Protein AF-0000000066666956 (afdb_homodimer)

Organism: Nocardia brasiliensis (strain ATCC 700358 / HUJEG-1) (NCBI:txid1133849)

Nearest PDB structures (foldseek):
  2fxf-assembly1_A  TM=7.433E-01  e=6.275E-08  Homo sapiens
  3bj8-assembly2_C  TM=6.813E-01  e=2.940E-08  Mus musculus
  2q4v-assembly1_A  TM=7.079E-01  e=1.180E-07  Homo sapiens
  2b3v-assembly1_A  TM=7.106E-01  e=9.765E-08  Homo sapiens
  6yug-assembly1_B  TM=7.304E-01  e=4.737E-07  Cryptosporidium parvum Iowa II

pLDDT: mean 93.47, std 13.25, range [33.72, 98.94]

Solvent-accessible surface area (backbone atoms only — not comparable to full-atom values): 16621 Å² total; per-residue (Å²): 132,76,80,76,72,72,69,72,73,62,45,74,48,74,50,47,91,94,43,47,62,40,43,23,68,18,49,38,74,70,40,57,86,55,78,43,53,67,46,41,36,48,47,43,63,68,56,34,35,79,67,48,43,43,40,34,28,34,22,74,48,93,88,50,52,29,38,23,40,40,30,30,26,70,48,66,44,95,87,59,41,46,25,34,37,46,76,43,77,27,60,29,79,92,54,58,92,71,55,55,66,58,54,50,51,51,50,52,51,51,49,26,55,74,70,66,24,45,24,40,35,35,70,44,58,66,61,78,91,33,49,69,59,51,50,54,42,46,76,69,62,30,40,80,52,23,40,23,36,37,31,80,97,131,79,77,76,70,70,71,71,73,62,45,74,48,74,49,48,92,94,43,45,62,40,43,22,67,16,49,39,73,70,39,56,86,56,77,44,53,66,47,42,35,47,46,44,63,67,56,33,35,78,68,48,42,42,40,35,28,34,21,72,48,90,89,50,51,29,39,22,39,39,30,30,26,70,46,67,44,95,89,59,41,43,25,34,38,46,76,45,77,26,59,29,80,93,54,57,92,70,55,56,66,58,55,51,53,51,50,52,53,52,50,26,55,76,70,65,23,44,23,40,36,36,70,44,60,65,61,78,92,33,48,68,60,52,50,55,41,45,77,68,61,30,40,80,52,22,39,22,34,37,31,81,97

Secondary structure (DSSP, 8-state):
----------EEEE--TT-GGGGHHHHHHH-GGG-SHHHHHHHIIIIIGGGT-EEEEEESSTTS--SEEEEEEEEEETTTEEEEEEEEEEE-GGGTTSSHHHHHHHHHHHHHHHTT-SEEEEEEE-SGGGHHHHHHHHHTT-EEEEEEEEEE-/----------EEEE--TT-GGGGHHHHHHH-GGG-SHHHHHHHIIIIIGGGT-EEEEEESSTTS--SEEEEEEEEEETTTEEEEEEEEEEE-GGGTTSSHHHHHHHHHHHHHHHTT-SEEEEEEE-SGGGHHHHHHHHHTT-EEEEEEEEEE-

Radius of gyration: 22.06 Å; Cα contacts (8 Å, |Δi|>4): 602; chains: 2; bounding box: 39×89×52 Å

Structure (mmCIF, N/CA/C/O backbone):
data_AF-0000000066666956-model_v1
#
loop_
_entity.id
_entity.type
_entity.pdbx_description
1 polymer 'GCN5-related N-acetyltransferase'
#
loop_
_atom_site.group_PDB
_atom_site.id
_atom_site.type_symbol
_atom_site.label_atom_id
_atom_site.label_alt_id
_atom_site.label_comp_id
_atom_site.label_asym_id
_atom_site.label_entity_id
_atom_site.label_seq_id
_atom_site.pdbx_PDB_ins_code
_atom_site.Cartn_x
_atom_site.Cartn_y
_atom_site.Cartn_z
_atom_site.occupancy
_atom_site.B_iso_or_equiv
_atom_site.auth_seq_id
_atom_site.auth_comp_id
_atom_site.auth_asym_id
_atom_site.auth_atom_id
_atom_site.pdbx_PDB_model_num
ATOM 1 N N . MET A 1 1 ? 21.172 -47.906 -14.672 1 34.44 1 MET A N 1
ATOM 2 C CA . MET A 1 1 ? 19.781 -47.469 -14.836 1 34.44 1 MET A CA 1
ATOM 3 C C . MET A 1 1 ? 19.641 -45.969 -14.633 1 34.44 1 MET A C 1
ATOM 5 O O . MET A 1 1 ? 20.062 -45.438 -13.602 1 34.44 1 MET A O 1
ATOM 9 N N . GLY A 1 2 ? 20 -45.125 -15.609 1 33.72 2 GLY A N 1
ATOM 10 C CA . GLY A 1 2 ? 20.453 -43.75 -15.586 1 33.72 2 GLY A CA 1
ATOM 11 C C . GLY A 1 2 ? 19.406 -42.781 -15.055 1 33.72 2 GLY A C 1
ATOM 12 O O . GLY A 1 2 ? 18.234 -42.906 -15.383 1 33.72 2 GLY A O 1
ATOM 13 N N . VAL A 1 3 ? 19.516 -42.438 -13.766 1 43.56 3 VAL A N 1
ATOM 14 C CA . VAL A 1 3 ? 18.516 -41.531 -13.172 1 43.56 3 VAL A CA 1
ATOM 15 C C . VAL A 1 3 ? 18.141 -40.469 -14.172 1 43.56 3 VAL A C 1
ATOM 17 O O . VAL A 1 3 ? 18.969 -39.656 -14.562 1 43.56 3 VAL A O 1
ATOM 20 N N . THR A 1 4 ? 17.5 -40.656 -15.305 1 37.69 4 THR A N 1
ATOM 21 C CA . THR A 1 4 ? 17 -39.594 -16.172 1 37.69 4 THR A CA 1
ATOM 22 C C . THR A 1 4 ? 16.359 -38.5 -15.359 1 37.69 4 THR A C 1
ATOM 24 O O . THR A 1 4 ? 15.25 -38.656 -14.852 1 37.69 4 THR A O 1
ATOM 27 N N . THR A 1 5 ? 16.938 -37.875 -14.453 1 40.62 5 THR A N 1
ATOM 28 C CA . THR A 1 5 ? 16.484 -36.875 -13.484 1 40.62 5 THR A CA 1
ATOM 29 C C . THR A 1 5 ? 15.906 -35.656 -14.195 1 40.62 5 THR A C 1
ATOM 31 O O . THR A 1 5 ? 16.656 -34.844 -14.719 1 40.62 5 THR A O 1
ATOM 34 N N . VAL A 1 6 ? 15.211 -35.75 -15.367 1 42.03 6 VAL A N 1
ATOM 35 C CA . VAL A 1 6 ? 14.711 -34.531 -16 1 42.03 6 VAL A CA 1
ATOM 36 C C . VAL A 1 6 ? 13.953 -33.688 -14.977 1 42.03 6 VAL A C 1
ATOM 38 O O . VAL A 1 6 ? 12.859 -34.062 -14.531 1 42.03 6 VAL A O 1
ATOM 41 N N . ASP A 1 7 ? 14.398 -33.188 -13.906 1 46.28 7 ASP A N 1
ATOM 42 C CA . ASP A 1 7 ? 13.656 -32.281 -13.031 1 46.28 7 ASP A CA 1
ATOM 43 C C . ASP A 1 7 ? 12.922 -31.219 -13.844 1 46.28 7 ASP A C 1
ATOM 45 O O . ASP A 1 7 ? 13.539 -30.469 -14.609 1 46.28 7 ASP A O 1
ATOM 49 N N . PRO A 1 8 ? 11.789 -31.391 -14.453 1 51.69 8 PRO A N 1
ATOM 50 C CA . PRO A 1 8 ? 11.078 -30.453 -15.312 1 51.69 8 PRO A CA 1
ATOM 51 C C . PRO A 1 8 ? 11.305 -29 -14.906 1 51.69 8 PRO A C 1
ATOM 53 O O . PRO A 1 8 ? 11.188 -28.656 -13.727 1 51.69 8 PRO A O 1
ATOM 56 N N . VAL A 1 9 ? 12.281 -28.328 -15.383 1 58.47 9 VAL A N 1
ATOM 57 C CA . VAL A 1 9 ? 12.695 -26.969 -15.07 1 58.47 9 VAL A CA 1
ATOM 58 C C . VAL A 1 9 ? 11.492 -26.031 -15.156 1 58.47 9 VAL A C 1
ATOM 60 O O . VAL A 1 9 ? 10.891 -25.875 -16.219 1 58.47 9 VAL A O 1
ATOM 63 N N . ALA A 1 10 ? 10.664 -25.766 -14.07 1 75.56 10 ALA A N 1
ATOM 64 C CA . ALA A 1 10 ? 9.602 -24.75 -13.992 1 75.56 10 ALA A CA 1
ATOM 65 C C . ALA A 1 10 ? 10.016 -23.469 -14.719 1 75.56 10 ALA A C 1
ATOM 67 O O . ALA A 1 10 ? 11.164 -23.031 -14.617 1 75.56 10 ALA A O 1
ATOM 68 N N . ASP A 1 11 ? 9.227 -23.156 -15.719 1 92.5 11 ASP A N 1
ATOM 69 C CA . ASP A 1 11 ? 9.391 -21.906 -16.469 1 92.5 11 ASP A CA 1
ATOM 70 C C . ASP A 1 11 ? 8.68 -20.75 -15.766 1 92.5 11 ASP A C 1
ATOM 72 O O . ASP A 1 11 ? 7.539 -20.906 -15.312 1 92.5 11 ASP A O 1
ATOM 76 N N . ILE A 1 12 ? 9.391 -19.688 -15.523 1 97.56 12 ILE A N 1
ATOM 77 C CA . ILE A 1 12 ? 8.812 -18.484 -14.922 1 97.56 12 ILE A CA 1
ATOM 78 C C . ILE A 1 12 ? 8.719 -17.375 -15.961 1 97.56 12 ILE A C 1
ATOM 80 O O . ILE A 1 12 ? 9.727 -17 -16.562 1 97.56 12 ILE A O 1
ATOM 84 N N . HIS A 1 13 ? 7.543 -16.906 -16.203 1 96.94 13 HIS A N 1
ATOM 85 C CA . HIS A 1 13 ? 7.414 -15.781 -17.125 1 96.94 13 HIS A CA 1
ATOM 86 C C . HIS A 1 13 ? 6.184 -14.945 -16.781 1 96.94 13 HIS A C 1
ATOM 88 O O . HIS A 1 13 ? 5.281 -15.406 -16.094 1 96.94 13 HIS A O 1
ATOM 94 N N . GLU A 1 14 ? 6.18 -13.711 -17.297 1 98.12 14 GLU A N 1
ATOM 95 C CA . GLU A 1 14 ? 5.055 -12.797 -17.094 1 98.12 14 GLU A CA 1
ATOM 96 C C . GLU A 1 14 ? 3.838 -13.234 -17.891 1 98.12 14 GLU A C 1
ATOM 98 O O . GLU A 1 14 ? 3.967 -13.633 -19.062 1 98.12 14 GLU A O 1
ATOM 103 N N . ILE A 1 15 ? 2.723 -13.195 -17.266 1 98.44 15 ILE A N 1
ATOM 104 C CA . ILE A 1 15 ? 1.442 -13.477 -17.906 1 98.44 15 ILE A CA 1
ATOM 105 C C . ILE A 1 15 ? 0.831 -12.188 -18.453 1 98.44 15 ILE A C 1
ATOM 107 O O . ILE A 1 15 ? 0.44 -11.312 -17.672 1 98.44 15 ILE A O 1
ATOM 111 N N . GLN A 1 16 ? 0.691 -12.078 -19.75 1 97.62 16 GLN A N 1
ATOM 112 C CA . GLN A 1 16 ? 0.24 -10.852 -20.406 1 97.62 16 GLN A CA 1
ATOM 113 C C . GLN A 1 16 ? -1.279 -10.828 -20.531 1 97.62 16 GLN A C 1
ATOM 115 O O . GLN A 1 16 ? -1.941 -11.852 -20.359 1 97.62 16 GLN A O 1
ATOM 120 N N . VAL A 1 17 ? -1.699 -9.578 -20.828 1 97.25 17 VAL A N 1
ATOM 121 C CA . VAL A 1 17 ? -3.109 -9.445 -21.172 1 97.25 17 VAL A CA 1
ATOM 122 C C . VAL A 1 17 ? -3.461 -10.414 -22.297 1 97.25 17 VAL A C 1
ATOM 124 O O . VAL A 1 17 ? -2.701 -10.562 -23.25 1 97.25 17 VAL A O 1
ATOM 127 N N . GLY A 1 18 ? -4.586 -11.094 -22.203 1 97.31 18 GLY A N 1
ATOM 128 C CA . GLY A 1 18 ? -4.965 -12.133 -23.156 1 97.31 18 GLY A CA 1
ATOM 129 C C . GLY A 1 18 ? -4.648 -13.531 -22.656 1 97.31 18 GLY A C 1
ATOM 130 O O . GLY A 1 18 ? -5.184 -14.516 -23.172 1 97.31 18 GLY A O 1
ATOM 131 N N . GLN A 1 19 ? -3.762 -13.594 -21.625 1 97.94 19 GLN A N 1
ATOM 132 C CA . GLN A 1 19 ? -3.359 -14.891 -21.094 1 97.94 19 GLN A CA 1
ATOM 133 C C . GLN A 1 19 ? -3.723 -15 -19.609 1 97.94 19 GLN A C 1
ATOM 135 O O . GLN A 1 19 ? -3.324 -15.961 -18.938 1 97.94 19 GLN A O 1
ATOM 140 N N . THR A 1 20 ? -4.465 -14.094 -19.109 1 98.69 20 THR A N 1
ATOM 141 C CA . THR A 1 20 ? -4.734 -14 -17.688 1 98.69 20 THR A CA 1
ATOM 142 C C . THR A 1 20 ? -5.398 -15.266 -17.172 1 98.69 20 THR A C 1
ATOM 144 O O . THR A 1 20 ? -5.195 -15.656 -16.016 1 98.69 20 THR A O 1
ATOM 147 N N . GLU A 1 21 ? -6.102 -15.938 -18.016 1 98.19 21 GLU A N 1
ATOM 148 C CA . GLU A 1 21 ? -6.812 -17.156 -17.609 1 98.19 21 GLU A CA 1
ATOM 149 C C . GLU A 1 21 ? -5.848 -18.219 -17.109 1 98.19 21 GLU A C 1
ATOM 151 O O . GLU A 1 21 ? -6.215 -19.062 -16.281 1 98.19 21 GLU A O 1
ATOM 156 N N . LEU A 1 22 ? -4.629 -18.203 -17.547 1 98.06 22 LEU A N 1
ATOM 157 C CA . LEU A 1 22 ? -3.609 -19.156 -17.125 1 98.06 22 LEU A CA 1
A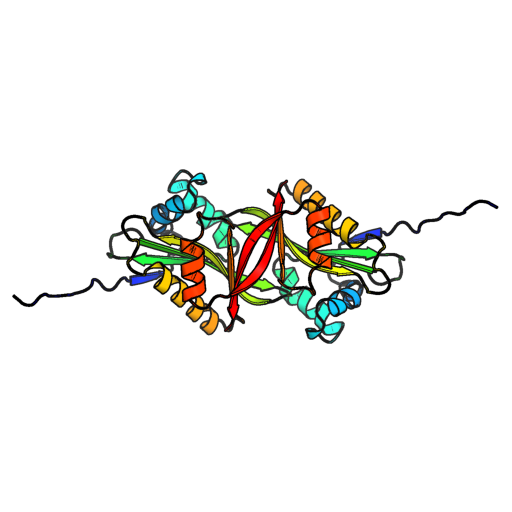TOM 158 C C . LEU A 1 22 ? -3.348 -19.062 -15.633 1 98.06 22 LEU A C 1
ATOM 160 O O . LEU A 1 22 ? -2.828 -20.016 -15.031 1 98.06 22 LEU A O 1
ATOM 164 N N . ALA A 1 23 ? -3.688 -17.953 -15 1 98.62 23 ALA A N 1
ATOM 165 C CA . ALA A 1 23 ? -3.432 -17.734 -13.578 1 98.62 23 ALA A CA 1
ATOM 166 C C . ALA A 1 23 ? -4.699 -17.938 -12.758 1 98.62 23 ALA A C 1
ATOM 168 O O . ALA A 1 23 ? -4.664 -17.859 -11.523 1 98.62 23 ALA A O 1
ATOM 169 N N . SER A 1 24 ? -5.832 -18.203 -13.383 1 98.56 24 SER A N 1
ATOM 170 C CA . SER A 1 24 ? -7.137 -18.062 -12.734 1 98.56 24 SER A CA 1
ATOM 171 C C . SER A 1 24 ? -7.293 -19.062 -11.594 1 98.56 24 SER A C 1
ATOM 173 O O . SER A 1 24 ? -7.805 -18.719 -10.531 1 98.56 24 SER A O 1
ATOM 175 N N . ALA A 1 25 ? -6.832 -20.297 -11.797 1 98.19 25 ALA A N 1
ATOM 176 C CA . ALA A 1 25 ? -6.984 -21.312 -10.75 1 98.19 25 ALA A CA 1
ATOM 177 C C . ALA A 1 25 ? -6.207 -20.922 -9.492 1 98.19 25 ALA A C 1
ATOM 179 O O . ALA A 1 25 ? -6.738 -20.984 -8.383 1 98.19 25 ALA A O 1
ATOM 180 N N . ALA A 1 26 ? -4.992 -20.516 -9.664 1 98.56 26 ALA A N 1
ATOM 181 C CA . ALA A 1 26 ? -4.168 -20.109 -8.531 1 98.56 26 ALA A CA 1
ATOM 182 C C . ALA A 1 26 ? -4.75 -18.875 -7.844 1 98.56 26 ALA A C 1
ATOM 184 O O . ALA A 1 26 ? -4.762 -18.797 -6.613 1 98.56 26 ALA A O 1
ATOM 185 N N . MET A 1 27 ? -5.215 -17.906 -8.648 1 98.69 27 MET A N 1
ATOM 186 C CA . MET A 1 27 ? -5.789 -16.688 -8.094 1 98.69 27 MET A CA 1
ATOM 187 C C . MET A 1 27 ? -7.07 -17 -7.32 1 98.69 27 MET A C 1
ATOM 189 O O . MET A 1 27 ? -7.309 -16.422 -6.254 1 98.69 27 MET A O 1
ATOM 193 N N . LEU A 1 28 ? -7.891 -17.906 -7.816 1 98.44 28 LEU A N 1
ATOM 194 C CA . LEU A 1 28 ? -9.125 -18.281 -7.137 1 98.44 28 LEU A CA 1
ATOM 195 C C . LEU A 1 28 ? -8.828 -19 -5.824 1 98.44 28 LEU A C 1
ATOM 197 O O . LEU A 1 28 ? -9.578 -18.859 -4.852 1 98.44 28 LEU A O 1
ATOM 201 N N . ALA A 1 29 ? -7.723 -19.781 -5.797 1 97.5 29 ALA A N 1
ATOM 202 C CA . ALA A 1 29 ? -7.309 -20.422 -4.555 1 97.5 29 ALA A CA 1
ATOM 203 C C . ALA A 1 29 ? -7.008 -19.391 -3.471 1 97.5 29 ALA A C 1
ATOM 205 O O . ALA A 1 29 ? -7.246 -19.641 -2.285 1 97.5 29 ALA A O 1
ATOM 206 N N . LEU A 1 30 ? -6.531 -18.219 -3.83 1 97 30 LEU A N 1
ATOM 207 C CA . LEU A 1 30 ? -6.18 -17.141 -2.908 1 97 30 LEU A CA 1
ATOM 208 C C . LEU A 1 30 ? -7.391 -16.266 -2.609 1 97 30 LEU A C 1
ATOM 210 O O . LEU A 1 30 ? -7.559 -15.797 -1.481 1 97 30 LEU A O 1
ATOM 214 N N . ARG A 1 31 ? -8.211 -16.047 -3.654 1 97.5 31 ARG A N 1
ATOM 215 C CA . ARG A 1 31 ? -9.352 -15.125 -3.613 1 97.5 31 ARG A CA 1
ATOM 216 C C . ARG A 1 31 ? -10.633 -15.828 -4.035 1 97.5 31 ARG A C 1
ATOM 218 O O . ARG A 1 31 ? -11.203 -15.516 -5.086 1 97.5 31 ARG A O 1
ATOM 225 N N . PRO A 1 32 ? -11.109 -16.641 -3.197 1 97.31 32 PRO A N 1
ATOM 226 C CA . PRO A 1 32 ? -12.297 -17.406 -3.584 1 97.31 32 PRO A CA 1
ATOM 227 C C . PRO A 1 32 ? -13.516 -16.531 -3.811 1 97.31 32 PRO A C 1
ATOM 229 O O . PRO A 1 32 ? -14.438 -16.906 -4.539 1 97.31 32 PRO A O 1
ATOM 232 N N . ARG A 1 33 ? -13.492 -15.344 -3.334 1 96.5 33 ARG A N 1
ATOM 233 C CA . ARG A 1 33 ? -14.633 -14.438 -3.457 1 96.5 33 ARG A CA 1
ATOM 234 C C . ARG A 1 33 ? -14.844 -14.016 -4.906 1 96.5 33 ARG A C 1
ATOM 236 O O . ARG A 1 33 ? -15.898 -13.484 -5.258 1 96.5 33 ARG A O 1
ATOM 243 N N . TRP A 1 34 ? -13.852 -14.141 -5.715 1 97.44 34 TRP A N 1
ATOM 244 C CA . TRP A 1 34 ? -13.984 -13.742 -7.113 1 97.44 34 TRP A CA 1
ATOM 245 C C . TRP A 1 34 ? -14.828 -14.75 -7.891 1 97.44 34 TRP A C 1
ATOM 247 O O . TRP A 1 34 ? -15.336 -14.445 -8.969 1 97.44 34 TRP A O 1
ATOM 257 N N . GLU A 1 35 ? -14.977 -16 -7.414 1 97.75 35 GLU A N 1
ATOM 258 C CA . GLU A 1 35 ? -16 -17 -7.707 1 97.75 35 GLU A CA 1
ATOM 259 C C . GLU A 1 35 ? -15.688 -17.734 -9.008 1 97.75 35 GLU A C 1
ATOM 261 O O . GLU A 1 35 ? -15.773 -18.969 -9.07 1 97.75 35 GLU A O 1
ATOM 266 N N . THR A 1 36 ? -15.328 -16.984 -10.164 1 98.44 36 THR A N 1
ATOM 267 C CA . THR A 1 36 ? -15.188 -17.656 -11.453 1 98.44 36 THR A CA 1
ATOM 268 C C . THR A 1 36 ? -13.883 -17.25 -12.133 1 98.44 36 THR A C 1
ATOM 270 O O . THR A 1 36 ? -13.344 -16.172 -11.852 1 98.44 36 THR A O 1
ATOM 273 N N . ARG A 1 37 ? -13.477 -18.062 -13.07 1 98.12 37 ARG A N 1
ATOM 274 C CA . ARG A 1 37 ? -12.305 -17.766 -13.883 1 98.12 37 ARG A CA 1
ATOM 275 C C . ARG A 1 37 ? -12.516 -16.5 -14.711 1 98.12 37 ARG A C 1
ATOM 277 O O . ARG A 1 37 ? -11.602 -15.695 -14.867 1 98.12 37 ARG A O 1
ATOM 284 N N . GLN A 1 38 ? -13.695 -16.375 -15.156 1 98.25 38 GLN A N 1
ATOM 285 C CA . GLN A 1 38 ? -14.031 -15.203 -15.953 1 98.25 38 GLN A CA 1
ATOM 286 C C . GLN A 1 38 ? -13.922 -13.93 -15.125 1 98.25 38 GLN A C 1
ATOM 288 O O . GLN A 1 38 ? -13.414 -12.914 -15.602 1 98.25 38 GLN A O 1
ATOM 293 N N . ALA A 1 39 ? -14.359 -13.961 -13.938 1 98.44 39 ALA A N 1
ATOM 294 C CA . ALA A 1 39 ? -14.281 -12.812 -13.039 1 98.44 39 ALA A CA 1
ATOM 295 C C . ALA A 1 39 ? -12.828 -12.461 -12.734 1 98.44 39 ALA A C 1
ATOM 297 O O . ALA A 1 39 ? -12.461 -11.281 -12.68 1 98.44 39 ALA A O 1
ATOM 298 N N . VAL A 1 40 ? -12.039 -13.492 -12.539 1 98.62 40 VAL A N 1
ATOM 299 C CA . VAL A 1 40 ? -10.609 -13.281 -12.297 1 98.62 40 VAL A CA 1
ATOM 300 C C . VAL A 1 40 ? -10 -12.508 -13.461 1 98.62 40 VAL A C 1
ATOM 302 O O . VAL A 1 40 ? -9.352 -11.484 -13.266 1 98.62 40 VAL A O 1
ATOM 305 N N . VAL A 1 41 ? -10.227 -12.977 -14.633 1 98.69 41 VAL A N 1
ATOM 306 C CA . VAL A 1 41 ? -9.672 -12.359 -15.828 1 98.69 41 VAL A CA 1
ATOM 307 C C . VAL A 1 41 ? -10.156 -10.914 -15.938 1 98.69 41 VAL A C 1
ATOM 309 O O . VAL A 1 41 ? -9.359 -10 -16.172 1 98.69 41 VAL A O 1
ATOM 312 N N . GLU A 1 42 ? -11.391 -10.703 -15.742 1 98.44 42 GLU A N 1
ATOM 313 C CA . GLU A 1 42 ? -11.984 -9.383 -15.875 1 98.44 42 GLU A CA 1
ATOM 314 C C . GLU A 1 42 ? -11.406 -8.406 -14.852 1 98.44 42 GLU A C 1
ATOM 316 O O . GLU A 1 42 ? -10.992 -7.305 -15.203 1 98.44 42 GLU A O 1
ATOM 321 N N . LEU A 1 43 ? -11.383 -8.773 -13.664 1 98.19 43 LEU A N 1
ATOM 322 C CA . LEU A 1 43 ? -10.93 -7.895 -12.586 1 98.19 43 LEU A CA 1
ATOM 323 C C . LEU A 1 43 ? -9.453 -7.559 -12.75 1 98.19 43 LEU A C 1
ATOM 325 O O . LEU A 1 43 ? -9.055 -6.398 -12.609 1 98.19 43 LEU A O 1
ATOM 329 N N . ILE A 1 44 ? -8.656 -8.57 -13.055 1 98.62 44 ILE A N 1
ATOM 330 C CA . ILE A 1 44 ? -7.23 -8.328 -13.219 1 98.62 44 ILE A CA 1
ATOM 331 C C . ILE A 1 44 ? -6.992 -7.41 -14.422 1 98.62 44 ILE A C 1
ATOM 333 O O . ILE A 1 44 ? -6.266 -6.418 -14.312 1 98.62 44 ILE A O 1
ATOM 337 N N . ASP A 1 45 ? -7.664 -7.68 -15.492 1 98.62 45 ASP A N 1
ATOM 338 C CA . ASP A 1 45 ? -7.359 -6.98 -16.734 1 98.62 45 ASP A CA 1
ATOM 339 C C . ASP A 1 45 ? -7.965 -5.582 -16.75 1 98.62 45 ASP A C 1
ATOM 341 O O . ASP A 1 45 ? -7.398 -4.656 -17.328 1 98.62 45 ASP A O 1
ATOM 345 N N . THR A 1 46 ? -9.062 -5.391 -16.047 1 97.81 46 THR A N 1
ATOM 346 C CA . THR A 1 46 ? -9.758 -4.117 -16.203 1 97.81 46 THR A CA 1
ATOM 347 C C . THR A 1 46 ? -9.555 -3.236 -14.969 1 97.81 46 THR A C 1
ATOM 349 O O . THR A 1 46 ? -9.703 -2.016 -15.047 1 97.81 46 THR A O 1
ATOM 352 N N . ARG A 1 47 ? -9.203 -3.836 -13.859 1 97.06 47 ARG A N 1
ATOM 353 C CA . ARG A 1 47 ? -9.086 -3.033 -12.648 1 97.06 47 ARG A CA 1
ATOM 354 C C . ARG A 1 47 ? -7.645 -2.971 -12.172 1 97.06 47 ARG A C 1
ATOM 356 O O . ARG A 1 47 ? -7.137 -1.894 -11.844 1 97.06 47 ARG A O 1
ATOM 363 N N . LEU A 1 48 ? -6.988 -4.098 -12.141 1 98.31 48 LEU A N 1
ATOM 364 C CA . LEU A 1 48 ? -5.664 -4.145 -11.531 1 98.31 48 LEU A CA 1
ATOM 365 C C . LEU A 1 48 ? -4.598 -3.664 -12.516 1 98.31 48 LEU A C 1
ATOM 367 O O . LEU A 1 48 ? -3.789 -2.797 -12.18 1 98.31 48 LEU A O 1
ATOM 371 N N . ARG A 1 49 ? -4.617 -4.16 -13.742 1 98.38 49 ARG A N 1
ATOM 372 C CA . ARG A 1 49 ? -3.557 -3.871 -14.703 1 98.38 49 ARG A CA 1
ATOM 373 C C . ARG A 1 49 ? -3.514 -2.383 -15.039 1 98.38 49 ARG A C 1
ATOM 375 O O . ARG A 1 49 ? -2.436 -1.803 -15.18 1 98.38 49 ARG A O 1
ATOM 382 N N . PRO A 1 50 ? -4.66 -1.714 -15.156 1 96.5 50 PRO A N 1
ATOM 383 C CA . PRO A 1 50 ? -4.586 -0.275 -15.422 1 96.5 50 PRO A CA 1
ATOM 384 C C . PRO A 1 50 ? -3.855 0.49 -14.32 1 96.5 50 PRO A C 1
ATOM 386 O O . PRO A 1 50 ? -3.328 1.578 -14.57 1 96.5 50 PRO A O 1
ATOM 389 N N . GLY A 1 51 ? -3.785 -0.102 -13.156 1 95.25 51 GLY A N 1
ATOM 390 C CA . GLY A 1 51 ? -3.072 0.52 -12.055 1 95.25 51 GLY A CA 1
ATOM 391 C C . GLY A 1 51 ? -1.616 0.099 -11.969 1 95.25 51 GLY A C 1
ATOM 392 O O . GLY A 1 51 ? -0.938 0.381 -10.984 1 95.25 51 GLY A O 1
ATOM 393 N N . GLY A 1 52 ? -1.102 -0.671 -12.938 1 97.06 52 GLY A N 1
ATOM 394 C CA . GLY A 1 52 ? 0.304 -1.037 -13.016 1 97.06 52 GLY A CA 1
ATOM 395 C C . GLY A 1 52 ? 0.57 -2.471 -12.594 1 97.06 52 GLY A C 1
ATOM 396 O O . GLY A 1 52 ? 1.721 -2.914 -12.578 1 97.06 52 GLY A O 1
ATOM 397 N N . TYR A 1 53 ? -0.485 -3.189 -12.352 1 98.5 53 TYR A N 1
ATOM 398 C CA . TYR A 1 53 ? -0.381 -4.566 -11.891 1 98.5 53 TYR A CA 1
ATOM 399 C C . TYR A 1 53 ? 0.279 -5.449 -12.945 1 98.5 53 TYR A C 1
ATOM 401 O O . TYR A 1 53 ? -0.078 -5.391 -14.125 1 98.5 53 TYR A O 1
ATOM 409 N N . ARG A 1 54 ? 1.196 -6.18 -12.5 1 98.88 54 ARG A N 1
ATOM 410 C CA . ARG A 1 54 ? 1.88 -7.195 -13.289 1 98.88 54 ARG A CA 1
ATOM 411 C C . ARG A 1 54 ? 1.721 -8.578 -12.664 1 98.88 54 ARG A C 1
ATOM 413 O O . ARG A 1 54 ? 1.617 -8.703 -11.445 1 98.88 54 ARG A O 1
ATOM 420 N N . LEU A 1 55 ? 1.65 -9.586 -13.516 1 98.88 55 LEU A N 1
ATOM 421 C CA . LEU A 1 55 ? 1.394 -10.961 -13.086 1 98.88 55 LEU A CA 1
ATOM 422 C C . LEU A 1 55 ? 2.42 -11.914 -13.68 1 98.88 55 LEU A C 1
ATOM 424 O O . LEU A 1 55 ? 2.629 -11.93 -14.898 1 98.88 55 LEU A O 1
ATOM 428 N N . VAL A 1 56 ? 3.082 -12.664 -12.797 1 98.81 56 VAL A N 1
ATOM 429 C CA . VAL A 1 56 ? 4.082 -13.641 -13.219 1 98.81 56 VAL A CA 1
ATOM 430 C C . VAL A 1 56 ? 3.67 -15.039 -12.758 1 98.81 56 VAL A C 1
ATOM 432 O O . VAL A 1 56 ? 3.154 -15.203 -11.656 1 98.81 56 VAL A O 1
ATOM 435 N N . GLY A 1 57 ? 3.891 -16.047 -13.609 1 98.56 57 GLY A N 1
ATOM 436 C CA . GLY A 1 57 ? 3.539 -17.422 -13.305 1 98.56 57 GLY A CA 1
ATOM 437 C C . GLY A 1 57 ? 4.715 -18.375 -13.422 1 98.56 57 GLY A C 1
ATOM 438 O O . GLY A 1 57 ? 5.648 -18.125 -14.188 1 98.56 57 GLY A O 1
ATOM 439 N N . LEU A 1 58 ? 4.68 -19.312 -12.555 1 98.5 58 LEU A N 1
ATOM 440 C CA . LEU A 1 58 ? 5.535 -20.5 -12.68 1 98.5 58 LEU A CA 1
ATOM 441 C C . LEU A 1 58 ? 4.758 -21.672 -13.242 1 98.5 58 LEU A C 1
ATOM 443 O O . LEU A 1 58 ? 3.713 -22.047 -12.711 1 98.5 58 LEU A O 1
ATOM 447 N N . PHE A 1 59 ? 5.309 -22.266 -14.352 1 97.5 59 PHE A N 1
ATOM 448 C CA . PHE A 1 59 ? 4.617 -23.312 -15.094 1 97.5 59 PHE A CA 1
ATOM 449 C C . PHE A 1 59 ? 5.414 -24.609 -15.055 1 97.5 59 PHE A C 1
ATOM 451 O O . PHE A 1 59 ? 6.605 -24.625 -15.367 1 97.5 59 PHE A O 1
ATOM 458 N N . GLU A 1 60 ? 4.68 -25.656 -14.688 1 93.88 60 GLU A N 1
ATOM 459 C CA . GLU A 1 60 ? 5.312 -26.969 -14.633 1 93.88 60 GLU A CA 1
ATOM 460 C C . GLU A 1 60 ? 5.344 -27.625 -16.016 1 93.88 60 GLU A C 1
ATOM 462 O O . GLU A 1 60 ? 6.105 -28.562 -16.234 1 93.88 60 GLU A O 1
ATOM 467 N N . SER A 1 61 ? 4.379 -27.234 -16.859 1 87.62 61 SER A N 1
ATOM 468 C CA . SER A 1 61 ? 4.316 -27.703 -18.234 1 87.62 61 SER A CA 1
ATOM 469 C C . SER A 1 61 ? 3.941 -26.578 -19.203 1 87.62 61 SER A C 1
ATOM 471 O O . SER A 1 61 ? 3.385 -25.562 -18.781 1 87.62 61 SER A O 1
ATOM 473 N N . GLU A 1 62 ? 4.27 -26.672 -20.422 1 79.06 62 GLU A N 1
ATOM 474 C CA . GLU A 1 62 ? 4.004 -25.641 -21.422 1 79.06 62 GLU A CA 1
ATOM 475 C C . GLU A 1 62 ? 2.506 -25.422 -21.609 1 79.06 62 GLU A C 1
ATOM 477 O O . GLU A 1 62 ? 2.064 -24.312 -21.891 1 79.06 62 GLU A O 1
ATOM 482 N N . ALA A 1 63 ? 1.819 -26.484 -21.516 1 73.25 63 ALA A N 1
ATOM 483 C CA . ALA A 1 63 ? 0.401 -26.406 -21.859 1 73.25 63 ALA A CA 1
ATOM 484 C C . ALA A 1 63 ? -0.452 -26.203 -20.609 1 73.25 63 ALA A C 1
ATOM 486 O O . ALA A 1 63 ? -1.675 -26.062 -20.703 1 73.25 63 ALA A O 1
ATOM 487 N N . GLY A 1 64 ? 0.125 -25.906 -19.578 1 85.5 64 GLY A N 1
ATOM 488 C CA . GLY A 1 64 ? -0.69 -25.906 -18.375 1 85.5 64 GLY A CA 1
ATOM 489 C C . GLY A 1 64 ? -0.838 -24.531 -17.75 1 85.5 64 GLY A C 1
ATOM 490 O O . GLY A 1 64 ? -0.301 -23.547 -18.266 1 85.5 64 GLY A O 1
ATOM 491 N N . GLU A 1 65 ? -1.8 -24.531 -16.812 1 94.88 65 GLU A N 1
ATOM 492 C CA . GLU A 1 65 ? -1.997 -23.328 -16.016 1 94.88 65 GLU A CA 1
ATOM 493 C C . GLU A 1 65 ? -0.823 -23.109 -15.062 1 94.88 65 GLU A C 1
ATOM 495 O O . GLU A 1 65 ? -0.021 -24.016 -14.828 1 94.88 65 GLU A O 1
ATOM 500 N N . ALA A 1 66 ? -0.646 -21.891 -14.672 1 98 66 ALA A N 1
ATOM 501 C CA . ALA A 1 66 ? 0.409 -21.594 -13.711 1 98 66 ALA A CA 1
ATOM 502 C C . ALA A 1 66 ? 0.211 -22.375 -12.414 1 98 66 ALA A C 1
ATOM 504 O O . ALA A 1 66 ? -0.885 -22.375 -11.844 1 98 66 ALA A O 1
ATOM 505 N N . ALA A 1 67 ? 1.209 -23.047 -12.008 1 97.81 67 ALA A N 1
ATOM 506 C CA . ALA A 1 67 ? 1.183 -23.766 -10.734 1 97.81 67 ALA A CA 1
ATOM 507 C C . ALA A 1 67 ? 1.268 -22.781 -9.562 1 97.81 67 ALA A C 1
ATOM 509 O O . ALA A 1 67 ? 0.751 -23.062 -8.477 1 97.81 67 ALA A O 1
ATOM 510 N N . SER A 1 68 ? 1.929 -21.703 -9.758 1 98.44 68 SER A N 1
ATOM 511 C CA . SER A 1 68 ? 2.098 -20.625 -8.789 1 98.44 68 SER A CA 1
ATOM 512 C C . SER A 1 68 ? 2.143 -19.266 -9.477 1 98.44 68 SER A C 1
ATOM 514 O O . SER A 1 68 ? 2.605 -19.156 -10.617 1 98.44 68 SER A O 1
ATOM 516 N N . VAL A 1 69 ? 1.599 -18.234 -8.789 1 98.81 69 VAL A N 1
ATOM 517 C CA . VAL A 1 69 ? 1.595 -16.891 -9.375 1 98.81 69 VAL A CA 1
ATOM 518 C C . VAL A 1 69 ? 2.014 -15.867 -8.328 1 98.81 69 VAL A C 1
ATOM 520 O O . VAL A 1 69 ? 1.871 -16.109 -7.125 1 98.81 69 VAL A O 1
ATOM 523 N N . VAL A 1 70 ? 2.561 -14.758 -8.789 1 98.94 70 VAL A N 1
ATOM 524 C CA . VAL A 1 70 ? 2.805 -13.562 -7.992 1 98.94 70 VAL A CA 1
ATOM 525 C C . VAL A 1 70 ? 2.332 -12.328 -8.75 1 98.94 70 VAL A C 1
ATOM 527 O O . VAL A 1 70 ? 2.65 -12.156 -9.938 1 98.94 70 VAL A O 1
ATOM 530 N N . GLY A 1 71 ? 1.481 -11.562 -8.172 1 98.94 71 GLY A N 1
ATOM 531 C CA . GLY A 1 71 ? 1.05 -10.266 -8.664 1 98.94 71 GLY A CA 1
ATOM 532 C C . GLY A 1 71 ? 1.646 -9.102 -7.891 1 98.94 71 GLY A C 1
ATOM 533 O O . GLY A 1 71 ? 1.686 -9.125 -6.66 1 98.94 71 GLY A O 1
ATOM 534 N N . PHE A 1 72 ? 2.1 -8.109 -8.602 1 98.88 72 PHE A N 1
ATOM 535 C CA . PHE A 1 72 ? 2.773 -6.98 -7.977 1 98.88 72 PHE A CA 1
ATOM 536 C C . PHE A 1 72 ? 2.656 -5.73 -8.836 1 98.88 72 PHE A C 1
ATOM 538 O O . PHE A 1 72 ? 2.205 -5.801 -9.984 1 98.88 72 PHE A O 1
ATOM 545 N N . ARG A 1 73 ? 3.029 -4.594 -8.25 1 98.56 73 ARG A N 1
ATOM 546 C CA . ARG A 1 73 ? 2.957 -3.328 -8.977 1 98.56 73 ARG A CA 1
ATOM 547 C C . ARG A 1 73 ? 4.055 -2.373 -8.516 1 98.56 73 ARG A C 1
ATOM 549 O O . ARG A 1 73 ? 4.461 -2.395 -7.355 1 98.56 73 ARG A O 1
ATOM 556 N N . PRO A 1 74 ? 4.562 -1.573 -9.477 1 97.81 74 PRO A N 1
ATOM 557 C CA . PRO A 1 74 ? 5.418 -0.465 -9.047 1 97.81 74 PRO A CA 1
ATOM 558 C C . PRO A 1 74 ? 4.645 0.619 -8.297 1 97.81 74 PRO A C 1
ATOM 560 O O . PRO A 1 74 ? 3.465 0.847 -8.578 1 97.81 74 PRO A O 1
ATOM 563 N N . ALA A 1 75 ? 5.363 1.22 -7.387 1 96.5 75 ALA A N 1
ATOM 564 C CA . ALA A 1 75 ? 4.773 2.332 -6.645 1 96.5 75 ALA A CA 1
ATOM 565 C C . ALA A 1 75 ? 5.852 3.299 -6.16 1 96.5 75 ALA A C 1
ATOM 567 O O . ALA A 1 75 ? 7.031 2.943 -6.102 1 96.5 75 ALA A O 1
ATOM 568 N N . TRP A 1 76 ? 5.461 4.547 -5.918 1 96.38 76 TRP A N 1
ATOM 569 C CA . TRP A 1 76 ? 6.285 5.559 -5.262 1 96.38 76 TRP A CA 1
ATOM 570 C C . TRP A 1 76 ? 5.555 6.172 -4.074 1 96.38 76 TRP A C 1
ATOM 572 O O . TRP A 1 76 ? 4.379 6.523 -4.176 1 96.38 76 TRP A O 1
ATOM 582 N N . SER A 1 77 ? 6.152 6.176 -2.953 1 97.44 77 SER A N 1
ATOM 583 C CA . SER A 1 77 ? 5.531 6.77 -1.774 1 97.44 77 SER A CA 1
ATOM 584 C C . SER A 1 77 ? 6.52 7.645 -1.011 1 97.44 77 SER A C 1
ATOM 586 O O . SER A 1 77 ? 7.734 7.527 -1.192 1 97.44 77 SER A O 1
ATOM 588 N N . SER A 1 78 ? 5.969 8.516 -0.204 1 97.81 78 SER A N 1
ATOM 589 C CA . SER A 1 78 ? 6.797 9.406 0.605 1 97.81 78 SER A CA 1
ATOM 590 C C . SER A 1 78 ? 7.648 8.625 1.599 1 97.81 78 SER A C 1
ATOM 592 O O . SER A 1 78 ? 8.766 9.023 1.916 1 97.81 78 SER A O 1
ATOM 594 N N . ALA A 1 79 ? 7.203 7.488 2.023 1 97 79 ALA A N 1
ATOM 595 C CA . ALA A 1 79 ? 7.875 6.711 3.061 1 97 79 ALA A CA 1
ATOM 596 C C . ALA A 1 79 ? 8.969 5.832 2.467 1 97 79 ALA A C 1
ATOM 598 O O . ALA A 1 79 ? 10.0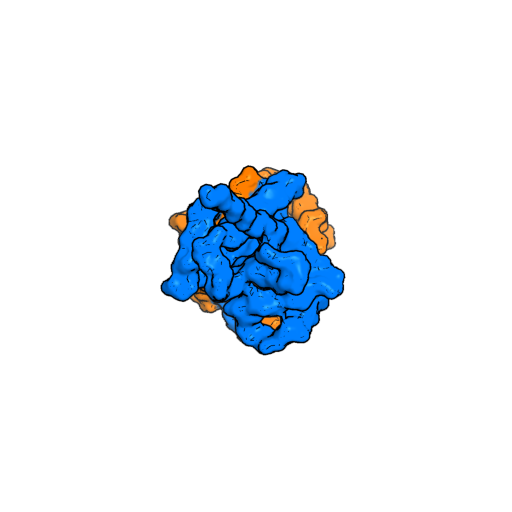39 5.672 3.062 1 97 79 ALA A O 1
ATOM 599 N N . TRP A 1 80 ? 8.734 5.293 1.193 1 97.44 80 TRP A N 1
ATOM 600 C CA . TRP A 1 80 ? 9.578 4.18 0.779 1 97.44 80 TRP A CA 1
ATOM 601 C C . TRP A 1 80 ? 10.25 4.473 -0.561 1 97.44 80 TRP A C 1
ATOM 603 O O . TRP A 1 80 ? 11.062 3.68 -1.043 1 97.44 80 TRP A O 1
ATOM 613 N N . GLY A 1 81 ? 9.938 5.617 -1.108 1 96.62 81 GLY A N 1
ATOM 614 C CA . GLY A 1 81 ? 10.469 5.879 -2.436 1 96.62 81 GLY A CA 1
ATOM 615 C C . GLY A 1 81 ? 9.969 4.906 -3.484 1 96.62 81 GLY A C 1
ATOM 616 O O . GLY A 1 81 ? 8.82 4.461 -3.428 1 96.62 81 GLY A O 1
ATOM 617 N N . GLN A 1 82 ? 10.781 4.711 -4.492 1 97.38 82 GLN A N 1
ATOM 618 C CA . GLN A 1 82 ? 10.422 3.76 -5.539 1 97.38 82 GLN A CA 1
ATOM 619 C C . GLN A 1 82 ? 10.523 2.324 -5.031 1 97.38 82 GLN A C 1
ATOM 621 O O . GLN A 1 82 ? 11.57 1.917 -4.508 1 97.38 82 GLN A O 1
ATOM 626 N N . HIS A 1 83 ? 9.445 1.55 -5.176 1 98.62 83 HIS A N 1
ATOM 627 C CA . HIS A 1 83 ? 9.43 0.173 -4.695 1 98.62 83 HIS A CA 1
ATOM 628 C C . HIS A 1 83 ? 8.453 -0.681 -5.496 1 98.62 83 HIS A C 1
ATOM 630 O O . HIS A 1 83 ? 7.66 -0.154 -6.281 1 98.62 83 HIS A O 1
ATOM 636 N N . LEU A 1 84 ? 8.625 -1.958 -5.375 1 98.88 84 LEU A N 1
ATOM 637 C CA . LEU A 1 84 ? 7.578 -2.869 -5.832 1 98.88 84 LEU A CA 1
ATOM 638 C C . LEU A 1 84 ? 6.711 -3.33 -4.664 1 98.88 84 LEU A C 1
ATOM 640 O O . LEU A 1 84 ? 7.219 -3.574 -3.566 1 98.88 84 LEU A O 1
ATOM 644 N N . TYR A 1 85 ? 5.43 -3.371 -4.898 1 98.88 85 TYR A N 1
ATOM 645 C CA . TYR A 1 85 ? 4.465 -3.85 -3.912 1 98.88 85 TYR A CA 1
ATOM 646 C C . TYR A 1 85 ? 3.809 -5.145 -4.375 1 98.88 85 TYR A C 1
ATOM 648 O O . TYR A 1 85 ? 3.152 -5.176 -5.422 1 98.88 85 TYR A O 1
ATOM 656 N N . VAL A 1 86 ? 4.004 -6.199 -3.607 1 98.88 86 VAL A N 1
ATOM 657 C CA . VAL A 1 86 ? 3.424 -7.5 -3.928 1 98.88 86 VAL A CA 1
ATOM 658 C C . VAL A 1 86 ? 2.006 -7.582 -3.365 1 98.88 86 VAL A C 1
ATOM 660 O O . VAL A 1 86 ? 1.804 -7.457 -2.154 1 98.88 86 VAL A O 1
ATOM 663 N N . ASP A 1 87 ? 1.08 -7.867 -4.23 1 98.62 87 ASP A N 1
ATOM 664 C CA . ASP A 1 87 ? -0.332 -7.918 -3.865 1 98.62 87 ASP A CA 1
ATOM 665 C C . ASP A 1 87 ? -0.786 -9.352 -3.613 1 98.62 87 ASP A C 1
ATOM 667 O O . ASP A 1 87 ? -1.646 -9.594 -2.764 1 98.62 87 ASP A O 1
ATOM 671 N N . ASP A 1 88 ? -0.261 -10.266 -4.43 1 98.75 88 ASP A N 1
ATOM 672 C CA . ASP A 1 88 ? -0.776 -11.633 -4.43 1 98.75 88 ASP A CA 1
ATOM 673 C C . ASP A 1 88 ? 0.354 -12.648 -4.594 1 98.75 88 ASP A C 1
ATOM 675 O O . ASP A 1 88 ? 1.229 -12.477 -5.445 1 98.75 88 ASP A O 1
ATOM 679 N N . VAL A 1 89 ? 0.389 -13.641 -3.781 1 98.62 89 VAL A N 1
ATOM 680 C CA . VAL A 1 89 ? 1.206 -14.844 -3.918 1 98.62 89 VAL A CA 1
ATOM 681 C C . VAL A 1 89 ? 0.347 -16.078 -3.68 1 98.62 89 VAL A C 1
ATOM 683 O O . VAL A 1 89 ? -0.236 -16.234 -2.604 1 98.62 89 VAL A O 1
ATOM 686 N N . SER A 1 90 ? 0.278 -16.891 -4.711 1 98.5 90 SER A N 1
ATOM 687 C CA . SER A 1 90 ? -0.604 -18.047 -4.586 1 98.5 90 SER A CA 1
ATOM 688 C C . SER A 1 90 ? -0.051 -19.25 -5.344 1 98.5 90 SER A C 1
ATOM 690 O O . SER A 1 90 ? 0.319 -19.141 -6.516 1 98.5 90 SER A O 1
ATOM 692 N N . THR A 1 91 ? 0.015 -20.328 -4.66 1 97.94 91 THR A N 1
ATOM 693 C CA . THR A 1 91 ? 0.4 -21.609 -5.242 1 97.94 91 THR A CA 1
ATOM 694 C C . THR A 1 91 ? -0.743 -22.609 -5.137 1 97.94 91 THR A C 1
ATOM 696 O O . THR A 1 91 ? -1.375 -22.734 -4.086 1 97.94 91 THR A O 1
ATOM 699 N N . LEU A 1 92 ? -0.993 -23.312 -6.242 1 97.5 92 LEU A N 1
ATOM 700 C CA . LEU A 1 92 ? -2.023 -24.344 -6.219 1 97.5 92 LEU A CA 1
ATOM 701 C C . LEU A 1 92 ? -1.729 -25.391 -5.141 1 97.5 92 LEU A C 1
ATOM 703 O O . LEU A 1 92 ? -0.578 -25.781 -4.953 1 97.5 92 LEU A O 1
ATOM 707 N N . PRO A 1 93 ? -2.814 -25.828 -4.492 1 95.81 93 PRO A N 1
ATOM 708 C CA . PRO A 1 93 ? -2.609 -26.781 -3.398 1 95.81 93 PRO A CA 1
ATOM 709 C C . PRO A 1 93 ? -1.809 -28.016 -3.826 1 95.81 93 PRO A C 1
ATOM 711 O O . PRO A 1 93 ? -0.919 -28.453 -3.1 1 95.81 93 PRO A O 1
ATOM 714 N N . GLU A 1 94 ? -2.018 -28.547 -4.984 1 94.56 94 GLU A N 1
ATOM 715 C CA . GLU A 1 94 ? -1.372 -29.766 -5.465 1 94.56 94 GLU A CA 1
ATOM 716 C C . GLU A 1 94 ? 0.091 -29.516 -5.812 1 94.56 94 GLU A C 1
ATOM 718 O O . GLU A 1 94 ? 0.861 -30.469 -6.004 1 94.56 94 GLU A O 1
ATOM 723 N N . SER A 1 95 ? 0.452 -28.25 -5.852 1 94.81 95 SER A N 1
ATOM 724 C CA . SER A 1 95 ? 1.809 -27.906 -6.266 1 94.81 95 SER A CA 1
ATOM 725 C C . SER A 1 95 ? 2.602 -27.312 -5.109 1 94.81 95 SER A C 1
ATOM 727 O O . SER A 1 95 ? 3.676 -26.734 -5.316 1 94.81 95 SER A O 1
ATOM 729 N N . ARG A 1 96 ? 2.084 -27.359 -3.916 1 94.56 96 ARG A N 1
ATOM 730 C CA . ARG A 1 96 ? 2.756 -26.766 -2.758 1 94.56 96 ARG A CA 1
ATOM 731 C C . ARG A 1 96 ? 3.887 -27.672 -2.273 1 94.56 96 ARG A C 1
ATOM 733 O O . ARG A 1 96 ? 3.949 -28.844 -2.633 1 94.56 96 ARG A O 1
ATOM 740 N N . GLY A 1 97 ? 4.805 -27.047 -1.589 1 92.81 97 GLY A N 1
ATOM 741 C CA . GLY A 1 97 ? 5.895 -27.797 -1 1 92.81 97 GLY A CA 1
ATOM 742 C C . GLY A 1 97 ? 7.082 -27.969 -1.932 1 92.81 97 GLY A C 1
ATOM 743 O O . GLY A 1 97 ? 8.031 -28.688 -1.619 1 92.81 97 GLY A O 1
ATOM 744 N N . HIS A 1 98 ? 7.055 -27.297 -3.086 1 94.25 98 HIS A N 1
ATOM 745 C CA . HIS A 1 98 ? 8.117 -27.438 -4.07 1 94.25 98 HIS A CA 1
ATOM 746 C C . HIS A 1 98 ? 8.984 -26.188 -4.129 1 94.25 98 HIS A C 1
ATOM 748 O O . HIS A 1 98 ? 9.914 -26.109 -4.941 1 94.25 98 HIS A O 1
ATOM 754 N N . GLY A 1 99 ? 8.664 -25.172 -3.357 1 96.25 99 GLY A N 1
ATOM 755 C CA . GLY A 1 99 ? 9.461 -23.953 -3.318 1 96.25 99 GLY A CA 1
ATOM 756 C C . GLY A 1 99 ? 9.102 -22.969 -4.41 1 96.25 99 GLY A C 1
ATOM 757 O O . GLY A 1 99 ? 9.859 -22.047 -4.699 1 96.25 99 GLY A O 1
ATOM 758 N N . TYR A 1 100 ? 7.973 -23.125 -5.02 1 97.31 100 TYR A N 1
ATOM 759 C CA . TYR A 1 100 ? 7.59 -22.297 -6.16 1 97.31 100 TYR A CA 1
ATOM 760 C C . TYR A 1 100 ? 7.375 -20.844 -5.734 1 97.31 100 TYR A C 1
ATOM 762 O O . TYR A 1 100 ? 7.789 -19.922 -6.43 1 97.31 100 TYR A O 1
ATOM 770 N N . ALA A 1 101 ? 6.766 -20.656 -4.629 1 98.12 101 ALA A N 1
ATOM 771 C CA . ALA A 1 101 ? 6.543 -19.312 -4.141 1 98.12 101 ALA A CA 1
ATOM 772 C C . ALA A 1 101 ? 7.863 -18.609 -3.846 1 98.12 101 ALA A C 1
ATOM 774 O O . ALA A 1 101 ? 8.008 -17.406 -4.105 1 98.12 101 ALA A O 1
ATOM 775 N N . ASP A 1 102 ? 8.836 -19.359 -3.332 1 98.25 102 ASP A N 1
ATOM 776 C CA . ASP A 1 102 ? 10.164 -18.812 -3.1 1 98.25 102 ASP A CA 1
ATOM 777 C C . ASP A 1 102 ? 10.781 -18.297 -4.398 1 98.25 102 ASP A C 1
ATOM 779 O O . ASP A 1 102 ? 11.32 -17.188 -4.438 1 98.25 102 ASP A O 1
ATOM 783 N N . LEU A 1 103 ? 10.68 -19.062 -5.41 1 98 103 LEU A N 1
ATOM 784 C CA . LEU A 1 103 ? 11.242 -18.703 -6.703 1 98 103 LEU A CA 1
ATOM 785 C C . LEU A 1 103 ? 10.578 -17.438 -7.258 1 98 103 LEU A C 1
ATOM 787 O O . LEU A 1 103 ? 11.25 -16.578 -7.812 1 98 103 LEU A O 1
ATOM 791 N N . LEU A 1 104 ? 9.305 -17.359 -7.082 1 98.56 104 LEU A N 1
ATOM 792 C CA . LEU A 1 104 ? 8.57 -16.203 -7.59 1 98.56 104 LEU A CA 1
ATOM 793 C C . LEU A 1 104 ? 8.914 -14.945 -6.793 1 98.56 104 LEU A C 1
ATOM 795 O O . LEU A 1 104 ? 9.062 -13.867 -7.367 1 98.56 104 LEU A O 1
ATOM 799 N N . ILE A 1 105 ? 9.055 -15.031 -5.488 1 98.69 105 ILE A N 1
ATOM 800 C CA . ILE A 1 105 ? 9.445 -13.898 -4.648 1 98.69 105 ILE A CA 1
ATOM 801 C C . ILE A 1 105 ? 10.836 -13.422 -5.043 1 98.69 105 ILE A C 1
ATOM 803 O O . ILE A 1 105 ? 11.07 -12.219 -5.195 1 98.69 105 ILE A O 1
ATOM 807 N N . GLN A 1 106 ? 11.711 -14.32 -5.262 1 98.19 106 GLN A N 1
ATOM 808 C CA . GLN A 1 106 ? 13.055 -13.969 -5.699 1 98.19 106 GLN A CA 1
ATOM 809 C C . GLN A 1 106 ? 13.023 -13.273 -7.062 1 98.19 106 GLN A C 1
ATOM 811 O O . GLN A 1 106 ? 13.781 -12.336 -7.305 1 98.19 106 GLN A O 1
ATOM 816 N N . TRP A 1 107 ? 12.188 -13.773 -7.918 1 98.44 107 TRP A N 1
ATOM 817 C CA . TRP A 1 107 ? 12.008 -13.133 -9.219 1 98.44 107 TRP A CA 1
ATOM 818 C C . TRP A 1 107 ? 11.617 -11.664 -9.055 1 98.44 107 TRP A C 1
ATOM 820 O O . TRP A 1 107 ? 12.18 -10.789 -9.719 1 98.44 107 TRP A O 1
ATOM 830 N N . VAL A 1 108 ? 10.68 -11.352 -8.156 1 98.81 108 VAL A N 1
ATOM 831 C CA . VAL A 1 108 ? 10.203 -9.992 -7.93 1 98.81 108 VAL A CA 1
ATOM 832 C C . VAL A 1 108 ? 11.328 -9.141 -7.324 1 98.81 108 VAL A C 1
ATOM 834 O O . VAL A 1 108 ? 11.492 -7.977 -7.684 1 98.81 108 VAL A O 1
ATOM 837 N N . VAL A 1 109 ? 12.086 -9.711 -6.418 1 98.75 109 VAL A N 1
ATOM 838 C CA . VAL A 1 109 ? 13.195 -8.992 -5.801 1 98.75 109 VAL A CA 1
ATOM 839 C C . VAL A 1 109 ? 14.227 -8.617 -6.863 1 98.75 109 VAL A C 1
ATOM 841 O O . VAL A 1 109 ? 14.711 -7.484 -6.887 1 98.75 109 VAL A O 1
ATOM 844 N N . GLU A 1 110 ? 14.523 -9.516 -7.73 1 98.56 110 GLU A N 1
ATOM 845 C CA . GLU A 1 110 ? 15.461 -9.227 -8.812 1 98.56 110 GLU A CA 1
ATOM 846 C C . GLU A 1 110 ? 14.906 -8.164 -9.758 1 98.56 110 GLU A C 1
ATOM 848 O O . GLU A 1 110 ? 15.641 -7.301 -10.242 1 98.56 110 GLU A O 1
ATOM 853 N N . GLU A 1 111 ? 13.648 -8.266 -10.031 1 98.69 111 GLU A N 1
ATOM 854 C CA . GLU A 1 111 ? 12.992 -7.242 -10.844 1 98.69 111 GLU A CA 1
ATOM 855 C C . GLU A 1 111 ? 13.094 -5.867 -10.188 1 98.69 111 GLU A C 1
ATOM 857 O O . GLU A 1 111 ? 13.336 -4.867 -10.875 1 98.69 111 GLU A O 1
ATOM 862 N N . ALA A 1 112 ? 12.891 -5.793 -8.914 1 98.81 112 ALA A N 1
ATOM 863 C CA . ALA A 1 112 ? 13.008 -4.539 -8.18 1 98.81 112 ALA A CA 1
ATOM 864 C C . ALA A 1 112 ? 14.414 -3.959 -8.305 1 98.81 112 ALA A C 1
ATOM 866 O O . ALA A 1 112 ? 14.578 -2.748 -8.477 1 98.81 112 ALA A O 1
ATOM 867 N N . ARG A 1 113 ? 15.391 -4.824 -8.227 1 98.56 113 ARG A N 1
ATOM 868 C CA . ARG A 1 113 ? 16.766 -4.395 -8.406 1 98.56 113 ARG A CA 1
ATOM 869 C C . ARG A 1 113 ? 16.984 -3.809 -9.797 1 98.56 113 ARG A C 1
ATOM 871 O O . ARG A 1 113 ? 17.594 -2.742 -9.945 1 98.56 113 ARG A O 1
ATOM 878 N N . ARG A 1 114 ? 16.5 -4.5 -10.734 1 98.31 114 ARG A N 1
ATOM 879 C CA . ARG A 1 114 ? 16.656 -4.066 -12.117 1 98.31 114 ARG A CA 1
ATOM 880 C C . ARG A 1 114 ? 16.031 -2.688 -12.328 1 98.31 114 ARG A C 1
ATOM 882 O O . ARG A 1 114 ? 16.578 -1.871 -13.086 1 98.31 114 ARG A O 1
ATOM 889 N N . LEU A 1 115 ? 14.938 -2.41 -11.625 1 98.12 115 LEU A N 1
ATOM 890 C CA . LEU A 1 115 ? 14.203 -1.159 -11.781 1 98.12 115 LEU A CA 1
ATOM 891 C C . LEU A 1 115 ? 14.734 -0.091 -10.836 1 98.12 115 LEU A C 1
ATOM 893 O O . LEU A 1 115 ? 14.141 0.982 -10.703 1 98.12 115 LEU A O 1
ATOM 89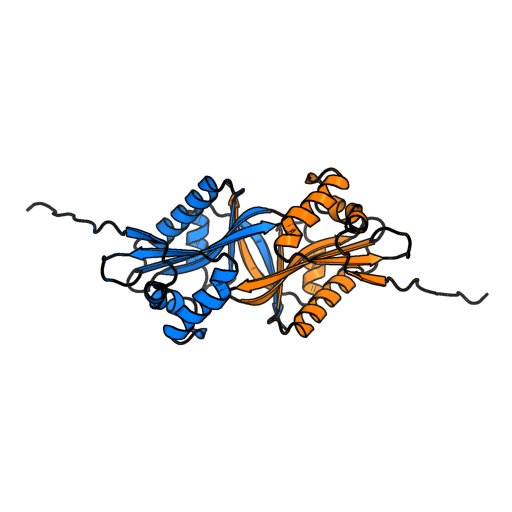7 N N . ASN A 1 116 ? 15.758 -0.432 -10.07 1 98.12 116 ASN A N 1
ATOM 898 C CA . ASN A 1 116 ? 16.406 0.48 -9.133 1 98.12 116 ASN A CA 1
ATOM 899 C C . ASN A 1 116 ? 15.469 0.908 -8.016 1 98.12 116 ASN A C 1
ATOM 901 O O . ASN A 1 116 ? 15.445 2.078 -7.625 1 98.12 116 ASN A O 1
ATOM 905 N N . CYS A 1 117 ? 14.656 -0.012 -7.617 1 98.5 117 CYS A N 1
ATOM 906 C CA . CYS A 1 117 ? 13.797 0.21 -6.465 1 98.5 117 CYS A CA 1
ATOM 907 C C . CYS A 1 117 ? 14.594 0.197 -5.168 1 98.5 117 CYS A C 1
ATOM 909 O O . CYS A 1 117 ? 15.672 -0.401 -5.105 1 98.5 117 CYS A O 1
ATOM 911 N N . GLU A 1 118 ? 13.992 0.857 -4.176 1 98.19 118 GLU A N 1
ATOM 912 C CA . GLU A 1 118 ? 14.602 0.844 -2.846 1 98.19 118 GLU A CA 1
ATOM 913 C C . GLU A 1 118 ? 14.297 -0.46 -2.113 1 98.19 118 GLU A C 1
ATOM 915 O O . GLU A 1 118 ? 15 -0.827 -1.172 1 98.19 118 GLU A O 1
ATOM 920 N N . GLY A 1 119 ? 13.227 -1.129 -2.523 1 98.62 119 GLY A N 1
ATOM 921 C CA . GLY A 1 119 ? 12.859 -2.379 -1.877 1 98.62 119 GLY A CA 1
ATOM 922 C C . GLY A 1 119 ? 11.578 -2.98 -2.42 1 98.62 119 GLY A C 1
ATOM 923 O O . GLY A 1 119 ? 11.008 -2.467 -3.385 1 98.62 119 GLY A O 1
ATOM 924 N N . VAL A 1 120 ? 11.219 -4.094 -1.836 1 98.88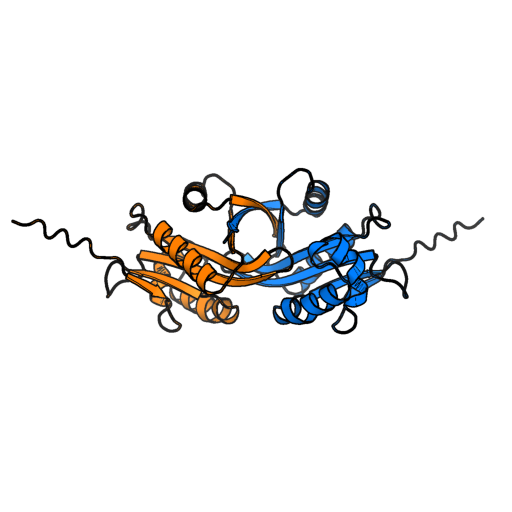 120 VAL A N 1
ATOM 925 C CA . VAL A 1 120 ? 9.953 -4.777 -2.088 1 98.88 120 VAL A CA 1
ATOM 926 C C . VAL A 1 120 ? 9.117 -4.797 -0.812 1 98.88 120 VAL A C 1
ATOM 928 O O . VAL A 1 120 ? 9.633 -5.066 0.275 1 98.88 120 VAL A O 1
ATOM 931 N N . HIS A 1 121 ? 7.824 -4.461 -0.978 1 98.88 121 HIS A N 1
ATOM 932 C CA . HIS A 1 121 ? 6.914 -4.383 0.16 1 98.88 121 HIS A CA 1
ATOM 933 C C . HIS A 1 121 ? 5.684 -5.262 -0.053 1 98.88 121 HIS A C 1
ATOM 935 O O . HIS A 1 121 ? 5.309 -5.543 -1.193 1 98.88 121 HIS A O 1
ATOM 941 N N . LEU A 1 122 ? 5.074 -5.672 0.986 1 98.69 122 LEU A N 1
ATOM 942 C CA . LEU A 1 122 ? 3.781 -6.348 0.958 1 98.69 122 LEU A CA 1
ATOM 943 C C . LEU A 1 122 ? 3.125 -6.316 2.334 1 98.69 122 LEU A C 1
ATOM 945 O O . LEU A 1 122 ? 3.771 -5.98 3.328 1 98.69 122 LEU A O 1
ATOM 949 N N . ASP A 1 123 ? 1.857 -6.617 2.32 1 98.44 123 ASP A N 1
ATOM 950 C CA . ASP A 1 123 ? 1.106 -6.82 3.557 1 98.44 123 ASP A CA 1
ATOM 951 C C . ASP A 1 123 ? 0.554 -8.242 3.637 1 98.44 123 ASP A C 1
ATOM 953 O O . ASP A 1 123 ? 0.081 -8.789 2.639 1 98.44 123 ASP A O 1
ATOM 957 N N . SER A 1 124 ? 0.673 -8.852 4.754 1 97.88 124 SER A N 1
ATOM 958 C CA . SER A 1 124 ? 0.125 -10.18 5.02 1 97.88 124 SER A CA 1
ATOM 959 C C . SER A 1 124 ? -0.677 -10.195 6.316 1 97.88 124 SER A C 1
ATOM 961 O O . SER A 1 124 ? -0.179 -9.781 7.363 1 97.88 124 SER A O 1
ATOM 963 N N . GLY A 1 125 ? -1.905 -10.656 6.156 1 95.81 125 GLY A N 1
ATOM 964 C CA . GLY A 1 125 ? -2.832 -10.664 7.277 1 95.81 125 GLY A CA 1
ATOM 965 C C . GLY A 1 125 ? -2.225 -11.227 8.547 1 95.81 125 GLY A C 1
ATOM 966 O O . GLY A 1 125 ? -1.184 -11.883 8.508 1 95.81 125 GLY A O 1
ATOM 967 N N . VAL A 1 126 ? -2.984 -10.898 9.586 1 88.69 126 VAL A N 1
ATOM 968 C CA . VAL A 1 126 ? -2.555 -11.414 10.883 1 88.69 126 VAL A CA 1
ATOM 969 C C . VAL A 1 126 ? -3.34 -12.672 11.227 1 88.69 126 VAL A C 1
ATOM 971 O O . VAL A 1 126 ? -4.375 -12.953 10.625 1 88.69 126 VAL A O 1
ATOM 974 N N . GLY A 1 127 ? -2.75 -13.57 12.031 1 84.56 127 GLY A N 1
ATOM 975 C CA . GLY A 1 127 ? -3.457 -14.758 12.492 1 84.56 127 GLY A CA 1
ATOM 976 C C . GLY A 1 127 ? -2.785 -16.047 12.078 1 84.56 127 GLY A C 1
ATOM 977 O O . GLY A 1 127 ? -1.879 -16.047 11.25 1 84.56 127 GLY A O 1
ATOM 978 N N . PRO A 1 128 ? -3.355 -17.125 12.539 1 85 128 PRO A N 1
ATOM 979 C CA . PRO A 1 128 ? -2.674 -18.406 12.367 1 85 128 PRO A CA 1
ATOM 980 C C . PRO A 1 128 ? -2.764 -18.938 10.938 1 85 128 PRO A C 1
ATOM 982 O O . PRO A 1 128 ? -1.89 -19.688 10.492 1 85 128 PRO A O 1
ATOM 985 N N . THR A 1 129 ? -3.771 -18.484 10.219 1 85.75 129 THR A N 1
ATOM 986 C CA . THR A 1 129 ? -3.945 -19 8.859 1 85.75 129 THR A CA 1
ATOM 987 C C . THR A 1 129 ? -2.904 -18.391 7.922 1 85.75 129 THR A C 1
ATOM 989 O O . THR A 1 129 ? -2.76 -18.828 6.781 1 85.75 129 THR A O 1
ATOM 992 N N . ARG A 1 130 ? -2.119 -17.469 8.453 1 89.88 130 ARG A N 1
ATOM 993 C CA . ARG A 1 130 ? -1.16 -16.781 7.594 1 89.88 130 ARG A CA 1
ATOM 994 C C . ARG A 1 130 ? 0.269 -17.188 7.934 1 89.88 130 ARG A C 1
ATOM 996 O O . ARG A 1 130 ? 1.226 -16.625 7.398 1 89.88 130 ARG A O 1
ATOM 1003 N N . SER A 1 131 ? 0.401 -18.234 8.766 1 91.56 131 SER A N 1
ATOM 1004 C CA . SER A 1 131 ? 1.723 -18.641 9.234 1 91.56 131 SER A CA 1
ATOM 1005 C C . SER A 1 131 ? 2.609 -19.078 8.078 1 91.56 131 SER A C 1
ATOM 1007 O O . SER A 1 131 ? 3.805 -18.766 8.055 1 91.56 131 SER A O 1
ATOM 1009 N N . ALA A 1 132 ? 2.031 -19.828 7.148 1 91.69 132 ALA A N 1
ATOM 1010 C CA . ALA A 1 132 ? 2.811 -20.281 6.004 1 91.69 132 ALA A CA 1
ATOM 1011 C C . ALA A 1 132 ? 3.326 -19.109 5.184 1 91.69 132 ALA A C 1
ATOM 1013 O O . ALA A 1 132 ? 4.48 -19.094 4.746 1 91.69 132 ALA A O 1
ATOM 1014 N N . ALA A 1 133 ? 2.465 -18.109 4.938 1 94.94 133 ALA A N 1
ATOM 1015 C CA . ALA A 1 133 ? 2.869 -16.922 4.203 1 94.94 133 ALA A CA 1
ATOM 1016 C C . ALA A 1 133 ? 3.971 -16.172 4.945 1 94.94 133 ALA A C 1
ATOM 1018 O O . ALA A 1 133 ? 4.957 -15.742 4.336 1 94.94 133 ALA A O 1
ATOM 1019 N N . HIS A 1 134 ? 3.869 -16 6.25 1 96.69 134 HIS A N 1
ATOM 1020 C CA . HIS A 1 134 ? 4.879 -15.305 7.047 1 96.69 134 HIS A CA 1
ATOM 1021 C C . HIS A 1 134 ? 6.227 -16.016 6.965 1 96.69 134 HIS A C 1
ATOM 1023 O O . HIS A 1 134 ? 7.266 -15.367 6.812 1 96.69 134 HIS A O 1
ATOM 1029 N N . ARG A 1 135 ? 6.223 -17.328 7.051 1 95.38 135 ARG A N 1
ATOM 1030 C CA . ARG A 1 135 ? 7.457 -18.094 6.926 1 95.38 135 ARG A CA 1
ATOM 1031 C C . ARG A 1 135 ? 8.109 -17.859 5.566 1 95.38 135 ARG A C 1
ATOM 1033 O O . ARG A 1 135 ? 9.328 -17.719 5.473 1 95.38 135 ARG A O 1
ATOM 1040 N N . LEU A 1 136 ? 7.273 -17.875 4.527 1 96.75 136 LEU A N 1
ATOM 1041 C CA . LEU A 1 136 ? 7.762 -17.609 3.18 1 96.75 136 LEU A CA 1
ATOM 1042 C C . LEU A 1 136 ? 8.523 -16.281 3.127 1 96.75 136 LEU A C 1
ATOM 1044 O O . LEU A 1 136 ? 9.648 -16.234 2.623 1 96.75 136 LEU A O 1
ATOM 1048 N N . TYR A 1 137 ? 7.926 -15.234 3.664 1 98.06 137 TYR A N 1
ATOM 1049 C CA . TYR A 1 137 ? 8.516 -13.906 3.557 1 98.06 137 TYR A CA 1
ATOM 1050 C C . TYR A 1 137 ? 9.75 -13.781 4.438 1 98.06 137 TYR A C 1
ATOM 1052 O O . TYR A 1 137 ? 10.75 -13.188 4.031 1 98.06 137 TYR A O 1
ATOM 1060 N N . MET A 1 138 ? 9.719 -14.383 5.598 1 96.31 138 MET A N 1
ATOM 1061 C CA . MET A 1 138 ? 10.852 -14.32 6.52 1 96.31 138 MET A CA 1
ATOM 1062 C C . MET A 1 138 ? 12.047 -15.086 5.969 1 96.31 138 MET A C 1
ATOM 1064 O O . MET A 1 138 ? 13.188 -14.617 6.059 1 96.31 138 MET A O 1
ATOM 1068 N N . ARG A 1 139 ? 11.797 -16.203 5.355 1 95.94 139 ARG A N 1
ATOM 1069 C CA . ARG A 1 139 ? 12.906 -16.969 4.816 1 95.94 139 ARG A CA 1
ATOM 1070 C C . ARG A 1 139 ? 13.5 -16.297 3.584 1 95.94 139 ARG A C 1
ATOM 1072 O O . ARG A 1 139 ? 14.625 -16.609 3.182 1 95.94 139 ARG A O 1
ATOM 1079 N N . ASN A 1 140 ? 12.703 -15.492 2.973 1 97.44 140 ASN A N 1
ATOM 1080 C CA . ASN A 1 140 ? 13.219 -14.695 1.86 1 97.44 140 ASN A CA 1
ATOM 1081 C C . ASN A 1 140 ? 13.703 -13.328 2.324 1 97.44 140 ASN A C 1
ATOM 1083 O O . ASN A 1 140 ? 13.703 -12.367 1.547 1 97.44 140 ASN A O 1
ATOM 1087 N N . HIS A 1 141 ? 13.938 -13.117 3.609 1 97.44 141 HIS A N 1
ATOM 1088 C CA . HIS A 1 141 ? 14.656 -12.016 4.23 1 97.44 141 HIS A CA 1
ATOM 1089 C C . HIS A 1 141 ? 13.797 -10.75 4.266 1 97.44 141 HIS A C 1
ATOM 1091 O O . HIS A 1 141 ? 14.328 -9.633 4.262 1 97.44 141 HIS A O 1
ATOM 1097 N N . PHE A 1 142 ? 12.523 -10.938 4.172 1 98.5 142 PHE A N 1
ATOM 1098 C CA . PHE A 1 142 ? 11.641 -9.828 4.52 1 98.5 142 PHE A CA 1
ATOM 1099 C C . PHE A 1 142 ? 11.609 -9.617 6.027 1 98.5 142 PHE A C 1
ATOM 1101 O O . PHE A 1 142 ? 11.82 -10.555 6.797 1 98.5 142 PHE A O 1
ATOM 1108 N N . GLN A 1 143 ? 11.352 -8.352 6.402 1 97.38 143 GLN A N 1
ATOM 1109 C CA . GLN A 1 143 ? 11.18 -8.008 7.809 1 97.38 143 GLN A CA 1
ATOM 1110 C C . GLN A 1 143 ? 9.859 -7.262 8.031 1 97.38 143 GLN A C 1
ATOM 1112 O O . GLN A 1 143 ? 9.422 -6.496 7.172 1 97.38 143 GLN A O 1
ATOM 1117 N N . ILE A 1 144 ? 9.266 -7.496 9.195 1 96.62 144 ILE A N 1
ATOM 1118 C CA . ILE A 1 144 ? 8.102 -6.707 9.562 1 96.62 144 ILE A CA 1
ATOM 1119 C C . ILE A 1 144 ? 8.531 -5.297 9.953 1 96.62 144 ILE A C 1
ATOM 1121 O O . ILE A 1 144 ? 9.234 -5.109 10.945 1 96.62 144 ILE A O 1
ATOM 1125 N N . SER A 1 145 ? 8.07 -4.355 9.125 1 96.75 145 SER A N 1
ATOM 1126 C CA . SER A 1 145 ? 8.539 -2.994 9.352 1 96.75 145 SER A CA 1
ATOM 1127 C C . SER A 1 145 ? 7.41 -2.094 9.836 1 96.75 145 SER A C 1
ATOM 1129 O O . SER A 1 145 ? 7.652 -0.995 10.336 1 96.75 145 SER A O 1
ATOM 1131 N N . ALA A 1 146 ? 6.211 -2.512 9.711 1 97.94 146 ALA A N 1
ATOM 1132 C CA . ALA A 1 146 ? 5.062 -1.696 10.094 1 97.94 146 ALA A CA 1
ATOM 1133 C C . ALA A 1 146 ? 3.846 -2.568 10.383 1 97.94 146 ALA A C 1
ATOM 1135 O O . ALA A 1 146 ? 3.82 -3.75 10.031 1 97.94 146 ALA A O 1
ATOM 1136 N N . HIS A 1 147 ? 2.91 -2.029 11.117 1 97.12 147 HIS A N 1
ATOM 1137 C CA . HIS A 1 147 ? 1.555 -2.562 11.188 1 97.12 147 HIS A CA 1
ATOM 1138 C C . HIS A 1 147 ? 0.674 -1.97 10.094 1 97.12 147 HIS A C 1
ATOM 1140 O O . HIS A 1 147 ? 0.749 -0.771 9.812 1 97.12 147 HIS A O 1
ATOM 1146 N N . HIS A 1 148 ? -0.061 -2.816 9.5 1 98.06 148 HIS A N 1
ATOM 1147 C CA . HIS A 1 148 ? -1.076 -2.334 8.57 1 98.06 148 HIS A CA 1
ATOM 1148 C C . HIS A 1 148 ? -2.406 -2.104 9.273 1 98.06 148 HIS A C 1
ATOM 1150 O O . HIS A 1 148 ? -2.951 -3.018 9.898 1 98.06 148 HIS A O 1
ATOM 1156 N N . PHE A 1 149 ? -2.912 -0.861 9.211 1 98.44 149 PHE A N 1
ATOM 1157 C CA . PHE A 1 149 ? -4.168 -0.469 9.836 1 98.44 149 PHE A CA 1
ATOM 1158 C C . PHE A 1 149 ? -5.281 -0.364 8.805 1 98.44 149 PHE A C 1
ATOM 1160 O O . PHE A 1 149 ? -5.047 0.062 7.672 1 98.44 149 PHE A O 1
ATOM 1167 N N . GLU A 1 150 ? -6.449 -0.771 9.188 1 98.38 150 GLU A N 1
ATOM 1168 C CA . GLU A 1 150 ? -7.629 -0.686 8.328 1 98.38 150 GLU A CA 1
ATOM 1169 C C . GLU A 1 150 ? -8.82 -0.114 9.086 1 98.38 150 GLU A C 1
ATOM 1171 O O . GLU A 1 150 ? -9.031 -0.435 10.258 1 98.38 150 GLU A O 1
ATOM 1176 N N . HIS A 1 151 ? -9.57 0.779 8.516 1 98.56 151 HIS A N 1
ATOM 1177 C CA . HIS A 1 151 ? -10.883 1.263 8.922 1 98.56 151 HIS A CA 1
ATOM 1178 C C . HIS A 1 151 ? -11.953 0.893 7.898 1 98.56 151 HIS A C 1
ATOM 1180 O O . HIS A 1 151 ? -12.102 1.57 6.879 1 98.56 151 HIS A O 1
ATOM 1186 N N . PRO A 1 152 ? -12.742 -0.229 8.164 1 97.12 152 PRO A N 1
ATOM 1187 C CA . PRO A 1 152 ? -13.781 -0.613 7.211 1 97.12 152 PRO A CA 1
ATOM 1188 C C . PRO A 1 152 ? -14.922 0.403 7.137 1 97.12 152 PRO A C 1
ATOM 1190 O O . PRO A 1 152 ? -15.258 1.03 8.148 1 97.12 152 PRO A O 1
ATOM 1193 N N . ILE A 1 153 ? -15.492 0.582 5.996 1 96.38 153 ILE A N 1
ATOM 1194 C CA . ILE A 1 153 ? -16.641 1.461 5.785 1 96.38 153 ILE A CA 1
ATOM 1195 C C . ILE A 1 153 ? -17.844 0.636 5.375 1 96.38 153 ILE A C 1
ATOM 1197 O O . ILE A 1 153 ? -17.75 -0.26 4.535 1 96.38 153 ILE A O 1
ATOM 1201 N N . MET B 1 1 ? -16.938 41.5 30.516 1 35.97 1 MET B N 1
ATOM 1202 C CA . MET B 1 1 ? -16.094 41.344 29.328 1 35.97 1 MET B CA 1
ATOM 1203 C C . MET B 1 1 ? -16.25 39.969 28.719 1 35.97 1 MET B C 1
ATOM 1205 O O . MET B 1 1 ? -16.078 38.938 29.406 1 35.97 1 MET B O 1
ATOM 1209 N N . GLY B 1 2 ? -17.266 39.75 27.844 1 36.88 2 GLY B N 1
ATOM 1210 C CA . GLY B 1 2 ? -17.688 38.5 27.25 1 36.88 2 GLY B CA 1
ATOM 1211 C C . GLY B 1 2 ? -16.547 37.75 26.578 1 36.88 2 GLY B C 1
ATOM 1212 O O . GLY B 1 2 ? -15.742 38.344 25.859 1 36.88 2 GLY B O 1
ATOM 1213 N N . VAL B 1 3 ? -16 36.719 27.219 1 40.78 3 VAL B N 1
ATOM 1214 C CA . VAL B 1 3 ? -14.953 35.875 26.641 1 40.78 3 VAL B CA 1
ATOM 1215 C C . VAL B 1 3 ? -15.328 35.5 25.219 1 40.78 3 VAL B C 1
ATOM 1217 O O . VAL B 1 3 ? -16.375 34.875 24.984 1 40.78 3 VAL B O 1
ATOM 1220 N N . THR B 1 4 ? -15.227 36.438 24.234 1 40.09 4 THR B N 1
ATOM 1221 C CA . THR B 1 4 ? -15.367 36.062 22.828 1 40.09 4 THR B CA 1
ATOM 1222 C C . THR B 1 4 ? -14.633 34.781 22.547 1 40.09 4 THR B C 1
ATOM 1224 O O . THR B 1 4 ? -13.398 34.719 22.562 1 40.09 4 THR B O 1
ATOM 1227 N N . THR B 1 5 ? -14.969 33.719 23.141 1 40.75 5 THR B N 1
ATOM 1228 C CA . THR B 1 5 ? -14.414 32.406 22.938 1 40.75 5 THR B CA 1
ATOM 1229 C C . THR B 1 5 ? -14.32 32.062 21.453 1 40.75 5 THR B C 1
ATOM 1231 O O . THR B 1 5 ? -15.32 31.703 20.828 1 40.75 5 THR B O 1
ATOM 1234 N N . VAL B 1 6 ? -14.234 33.062 20.5 1 41.75 6 VAL B N 1
ATOM 1235 C CA . VAL B 1 6 ? -14.25 32.594 19.125 1 41.75 6 VAL B CA 1
ATOM 1236 C C . VAL B 1 6 ? -13.195 31.5 18.953 1 41.75 6 VAL B C 1
ATOM 1238 O O . VAL B 1 6 ? -11.992 31.75 19.062 1 41.75 6 VAL B O 1
ATOM 1241 N N . ASP B 1 7 ? -13.273 30.328 19.453 1 46.78 7 ASP B N 1
ATOM 1242 C CA . ASP B 1 7 ? -12.352 29.234 19.109 1 46.78 7 ASP B CA 1
ATOM 1243 C C . ASP B 1 7 ? -12.008 29.25 17.625 1 46.78 7 ASP B C 1
ATOM 1245 O O . ASP B 1 7 ? -12.898 29.219 16.781 1 46.78 7 ASP B O 1
ATOM 1249 N N . PRO B 1 8 ? -11.086 29.969 17.109 1 51.66 8 PRO B N 1
ATOM 1250 C CA . PRO B 1 8 ? -10.773 30.062 15.68 1 51.66 8 PRO B CA 1
ATOM 1251 C C . PRO B 1 8 ? -11.039 28.75 14.938 1 51.66 8 PRO B C 1
ATOM 1253 O O . PRO B 1 8 ? -10.641 27.688 15.398 1 51.66 8 PRO B O 1
ATOM 1256 N N . VAL B 1 9 ? -12.203 28.484 14.43 1 58.47 9 VAL B N 1
ATOM 1257 C CA . VAL B 1 9 ? -12.656 27.281 13.727 1 58.47 9 VAL B CA 1
ATOM 1258 C C . VAL B 1 9 ? -11.617 26.875 12.688 1 58.47 9 VAL B C 1
ATOM 1260 O O . VAL B 1 9 ? -11.328 27.625 11.758 1 58.47 9 VAL B O 1
ATOM 1263 N N . ALA B 1 10 ? -10.602 26 12.93 1 75.75 10 ALA B N 1
ATOM 1264 C CA . ALA B 1 10 ? -9.688 25.391 11.977 1 75.75 10 ALA B CA 1
ATOM 1265 C C . ALA B 1 10 ? -10.406 25.031 10.68 1 75.75 10 ALA B C 1
ATOM 1267 O O . ALA B 1 10 ? -11.539 24.547 10.703 1 75.75 10 ALA B O 1
ATOM 1268 N N . ASP B 1 11 ? -9.93 25.656 9.617 1 92.44 11 ASP B N 1
ATOM 1269 C CA . ASP B 1 11 ? -10.422 25.359 8.273 1 92.44 11 ASP B CA 1
ATOM 1270 C C . ASP B 1 11 ? -9.688 24.156 7.672 1 92.44 11 ASP B C 1
ATOM 1272 O O . ASP B 1 11 ? -8.469 24.047 7.777 1 92.44 11 ASP B O 1
ATOM 1276 N N . ILE B 1 12 ? -10.445 23.203 7.199 1 97.5 12 ILE B N 1
ATOM 1277 C CA . ILE B 1 12 ? -9.875 22.031 6.539 1 97.5 12 ILE B CA 1
ATOM 1278 C C . ILE B 1 12 ? -10.172 22.078 5.043 1 97.5 12 ILE B C 1
ATOM 1280 O O . ILE B 1 12 ? -11.336 22.156 4.641 1 97.5 12 ILE B O 1
ATOM 1284 N N . HIS B 1 13 ? -9.156 22.094 4.258 1 96.88 13 HIS B N 1
ATOM 1285 C CA . HIS B 1 13 ? -9.391 22.031 2.82 1 96.88 13 HIS B CA 1
ATOM 1286 C C . HIS B 1 13 ? -8.227 21.375 2.094 1 96.88 13 HIS B C 1
ATOM 1288 O O . HIS B 1 13 ? -7.129 21.266 2.645 1 96.88 13 HIS B O 1
ATOM 1294 N N . GLU B 1 14 ? -8.492 20.922 0.869 1 98.06 14 GLU B N 1
ATOM 1295 C CA . GLU B 1 14 ? -7.461 20.297 0.044 1 98.06 14 GLU B CA 1
ATOM 1296 C C . GLU B 1 14 ? -6.445 21.328 -0.445 1 98.06 14 GLU B C 1
ATOM 1298 O O . GLU B 1 14 ? -6.812 22.438 -0.839 1 98.06 14 GLU B O 1
ATOM 1303 N N . ILE B 1 15 ? -5.219 20.969 -0.374 1 98.44 15 ILE B N 1
ATOM 1304 C CA . ILE B 1 15 ? -4.113 21.781 -0.877 1 98.44 15 ILE B CA 1
ATOM 1305 C C . ILE B 1 15 ? -3.812 21.406 -2.324 1 98.44 15 ILE B C 1
ATOM 1307 O O . ILE B 1 15 ? -3.35 20.297 -2.596 1 98.44 15 ILE B O 1
ATOM 1311 N N . GLN B 1 16 ? -4.008 22.312 -3.244 1 97.56 16 GLN B N 1
ATOM 1312 C CA . GLN B 1 16 ? -3.881 22.031 -4.672 1 97.56 16 GLN B CA 1
ATOM 1313 C C . GLN B 1 16 ? -2.457 22.281 -5.156 1 97.56 16 GLN B C 1
ATOM 1315 O O . GLN B 1 16 ? -1.655 22.906 -4.453 1 97.56 16 GLN B O 1
ATOM 1320 N N . VAL B 1 17 ? -2.266 21.75 -6.367 1 97.19 17 VAL B N 1
ATOM 1321 C CA . VAL B 1 17 ? -1.012 22.078 -7.039 1 97.19 17 VAL B CA 1
ATOM 1322 C C . VAL B 1 17 ? -0.842 23.594 -7.105 1 97.19 17 VAL B C 1
ATOM 1324 O O . VAL B 1 17 ? -1.794 24.312 -7.398 1 97.19 17 VAL B O 1
ATOM 1327 N N . GLY B 1 18 ? 0.33 24.094 -6.832 1 97.25 18 GLY B N 1
ATOM 1328 C CA . GLY B 1 18 ? 0.582 25.516 -6.738 1 97.25 18 GLY B CA 1
ATOM 1329 C C . GLY B 1 18 ? 0.559 26.047 -5.312 1 97.25 18 GLY B C 1
ATOM 1330 O O . GLY B 1 18 ? 1.051 27.141 -5.039 1 97.25 18 GLY B O 1
ATOM 1331 N N . GLN B 1 19 ? -0.033 25.219 -4.41 1 97.88 19 GLN B N 1
ATOM 1332 C CA . GLN B 1 19 ? -0.14 25.625 -3.014 1 97.88 19 GLN B CA 1
ATOM 1333 C C . GLN B 1 19 ? 0.597 24.656 -2.102 1 97.88 19 GLN B C 1
ATOM 1335 O O . GLN B 1 19 ? 0.492 24.734 -0.876 1 97.88 19 GLN B O 1
ATOM 1340 N N . THR B 1 20 ? 1.331 23.766 -2.658 1 98.69 20 THR B N 1
ATOM 1341 C CA . THR B 1 20 ? 1.937 22.672 -1.913 1 98.69 20 THR B CA 1
ATOM 1342 C C . THR B 1 20 ? 2.854 23.203 -0.815 1 98.69 20 THR B C 1
ATOM 1344 O O . THR B 1 20 ? 2.992 22.578 0.24 1 98.69 20 THR B O 1
ATOM 1347 N N . GLU B 1 21 ? 3.402 24.359 -1.006 1 98.19 21 GLU B N 1
ATOM 1348 C CA . GLU B 1 21 ? 4.324 24.938 -0.04 1 98.19 21 GLU B CA 1
ATOM 1349 C C . GLU B 1 21 ? 3.646 25.156 1.309 1 98.19 21 GLU B C 1
ATOM 1351 O O . GLU B 1 21 ? 4.301 25.125 2.352 1 98.19 21 GLU B O 1
ATOM 1356 N N . LEU B 1 22 ? 2.357 25.328 1.326 1 98 22 LEU B N 1
ATOM 1357 C CA . LEU B 1 22 ? 1.592 25.531 2.551 1 98 22 LEU B CA 1
ATOM 1358 C C . LEU B 1 22 ? 1.707 24.328 3.479 1 98 22 LEU B C 1
ATOM 1360 O O . LEU B 1 22 ? 1.47 24.453 4.684 1 98 22 LEU B O 1
ATOM 1364 N N . ALA B 1 23 ? 2.062 23.172 2.971 1 98.56 23 ALA B N 1
ATOM 1365 C CA . ALA B 1 23 ? 2.15 21.938 3.746 1 98.56 23 ALA B CA 1
ATOM 1366 C C . ALA B 1 23 ? 3.6 21.609 4.09 1 98.56 23 ALA B C 1
ATOM 1368 O O . ALA B 1 23 ? 3.867 20.641 4.809 1 98.56 23 ALA B O 1
ATOM 1369 N N . SER B 1 24 ? 4.562 22.375 3.615 1 98.56 24 SER B N 1
ATOM 1370 C CA . SER B 1 24 ? 5.957 21.969 3.59 1 98.56 24 SER B CA 1
ATOM 1371 C C . SER B 1 24 ? 6.512 21.797 5 1 98.56 24 SER B C 1
ATOM 1373 O O . SER B 1 24 ? 7.234 20.828 5.277 1 98.56 24 SER B O 1
ATOM 1375 N N . ALA B 1 25 ? 6.152 22.688 5.906 1 98.19 25 ALA B N 1
ATOM 1376 C CA . ALA B 1 25 ? 6.676 22.594 7.266 1 98.19 25 ALA B CA 1
ATOM 1377 C C . ALA B 1 25 ? 6.203 21.312 7.945 1 98.19 25 ALA B C 1
ATOM 1379 O O . ALA B 1 25 ? 7 20.594 8.547 1 98.19 25 ALA B O 1
ATOM 1380 N N . ALA B 1 26 ? 4.953 21.031 7.848 1 98.5 26 ALA B N 1
ATOM 1381 C CA . ALA B 1 26 ? 4.398 19.828 8.453 1 98.5 26 ALA B CA 1
ATOM 1382 C C . ALA B 1 26 ? 4.984 18.562 7.812 1 98.5 26 ALA B C 1
ATOM 1384 O O . ALA B 1 26 ? 5.297 17.594 8.508 1 98.5 26 ALA B O 1
ATOM 1385 N N . MET B 1 27 ? 5.121 18.594 6.488 1 98.69 27 MET B N 1
ATOM 1386 C CA . MET B 1 27 ? 5.668 17.438 5.781 1 98.69 27 MET B CA 1
ATOM 1387 C C . MET B 1 27 ? 7.129 17.219 6.16 1 98.69 27 MET B C 1
ATOM 1389 O O . MET B 1 27 ? 7.562 16.078 6.332 1 98.69 27 MET B O 1
ATOM 1393 N N . LEU B 1 28 ? 7.898 18.281 6.328 1 98.44 28 LEU B N 1
ATOM 1394 C CA . LEU B 1 28 ? 9.305 18.156 6.719 1 98.44 28 LEU B CA 1
ATOM 1395 C C . LEU B 1 28 ? 9.43 17.625 8.141 1 98.44 28 LEU B C 1
ATOM 1397 O O . LEU B 1 28 ? 10.375 16.891 8.445 1 98.44 28 LEU B O 1
ATOM 1401 N N . ALA B 1 29 ? 8.461 17.969 9.008 1 97.44 29 ALA B N 1
ATOM 1402 C CA . ALA B 1 29 ? 8.445 17.422 10.367 1 97.44 29 ALA B CA 1
ATOM 1403 C C . ALA B 1 29 ? 8.312 15.906 10.336 1 97.44 29 ALA B C 1
ATOM 1405 O O . ALA B 1 29 ? 8.867 15.211 11.195 1 97.44 29 ALA B O 1
ATOM 1406 N N . LEU B 1 30 ? 7.629 15.352 9.367 1 97 30 LEU B N 1
ATOM 1407 C CA . LEU B 1 30 ? 7.398 13.922 9.227 1 97 30 LEU B CA 1
ATOM 1408 C C . LEU B 1 30 ? 8.531 13.258 8.445 1 97 30 LEU B C 1
ATOM 1410 O O . LEU B 1 30 ? 8.922 12.133 8.75 1 97 30 LEU B O 1
ATOM 1414 N N . ARG B 1 31 ? 9.031 13.977 7.434 1 97.5 31 ARG B N 1
ATOM 1415 C CA . ARG B 1 31 ? 10.031 13.477 6.488 1 97.5 31 ARG B CA 1
ATOM 1416 C C . ARG B 1 31 ? 11.242 14.398 6.434 1 97.5 31 ARG B C 1
ATOM 1418 O O . ARG B 1 31 ? 11.492 15.039 5.414 1 97.5 31 ARG B O 1
ATOM 1425 N N . PRO B 1 32 ? 12 14.375 7.445 1 97.31 32 PRO B N 1
ATOM 1426 C CA . PRO B 1 32 ? 13.133 15.305 7.48 1 97.31 32 PRO B CA 1
ATOM 1427 C C . PRO B 1 32 ? 14.148 15.031 6.375 1 97.31 32 PRO B C 1
ATOM 1429 O O . PRO B 1 32 ? 14.898 15.93 5.984 1 97.31 32 PRO B O 1
ATOM 1432 N N . ARG B 1 33 ?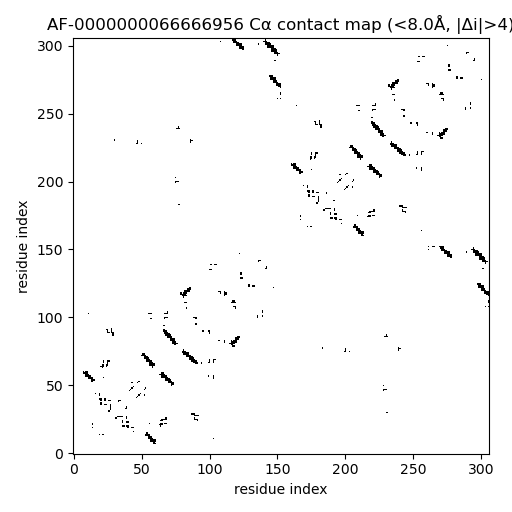 14.117 13.898 5.781 1 96.5 33 ARG B N 1
ATOM 1433 C CA . ARG B 1 33 ? 15.086 13.531 4.75 1 96.5 33 ARG B CA 1
ATOM 1434 C C . ARG B 1 33 ? 14.867 14.352 3.484 1 96.5 33 ARG B C 1
ATOM 1436 O O . ARG B 1 33 ? 15.742 14.398 2.611 1 96.5 33 ARG B O 1
ATOM 1443 N N . TRP B 1 34 ? 13.727 14.922 3.328 1 97.5 34 TRP B N 1
ATOM 1444 C CA . TRP B 1 34 ? 13.461 15.719 2.133 1 97.5 34 TRP B CA 1
ATOM 1445 C C . TRP B 1 34 ? 14.188 17.062 2.195 1 97.5 34 TRP B C 1
ATOM 1447 O O . TRP B 1 34 ? 14.375 17.719 1.169 1 97.5 34 TRP B O 1
ATOM 1457 N N . GLU B 1 35 ? 14.609 17.547 3.381 1 97.69 35 GLU B N 1
ATOM 1458 C CA . GLU B 1 35 ? 15.625 18.547 3.695 1 97.69 35 GLU B CA 1
ATOM 1459 C C . GLU B 1 35 ? 15.094 19.969 3.51 1 97.69 35 GLU B C 1
ATOM 1461 O O . GLU B 1 35 ? 15.305 20.828 4.359 1 97.69 35 GLU B O 1
ATOM 1466 N N . THR B 1 36 ? 14.367 20.266 2.314 1 98.44 36 THR B N 1
ATOM 1467 C CA . THR B 1 36 ? 13.984 21.656 2.041 1 98.44 36 THR B CA 1
ATOM 1468 C C . THR B 1 36 ? 12.516 21.734 1.645 1 98.44 36 THR B C 1
ATOM 1470 O O . THR B 1 36 ? 11.938 20.766 1.162 1 98.44 36 THR B O 1
ATOM 1473 N N . ARG B 1 37 ? 11.977 22.922 1.772 1 98.12 37 ARG B N 1
ATOM 1474 C CA . ARG B 1 37 ? 10.609 23.188 1.342 1 98.12 37 ARG B CA 1
ATOM 1475 C C . ARG B 1 37 ? 10.461 23 -0.163 1 98.12 37 ARG B C 1
ATOM 1477 O O . ARG B 1 37 ? 9.445 22.469 -0.629 1 98.12 37 ARG B O 1
ATOM 1484 N N . GLN B 1 38 ? 11.461 23.406 -0.826 1 98.25 38 GLN B N 1
ATOM 1485 C CA . GLN B 1 38 ? 11.445 23.25 -2.277 1 98.25 38 GLN B CA 1
ATOM 1486 C C . GLN B 1 38 ? 11.398 21.781 -2.68 1 98.25 38 GLN B C 1
ATOM 1488 O O . GLN B 1 38 ? 10.68 21.406 -3.607 1 98.25 38 GLN B O 1
ATOM 1493 N N . ALA B 1 39 ? 12.125 20.969 -2.031 1 98.44 39 ALA B N 1
ATOM 1494 C CA . ALA B 1 39 ? 12.133 19.531 -2.309 1 98.44 39 ALA B CA 1
ATOM 1495 C C . ALA B 1 39 ? 10.773 18.906 -2.014 1 98.44 39 ALA B C 1
ATOM 1497 O O . ALA B 1 39 ? 10.297 18.047 -2.766 1 98.44 39 ALA B O 1
ATOM 1498 N N . VAL B 1 40 ? 10.18 19.344 -0.928 1 98.62 40 VAL B N 1
ATOM 1499 C CA . VAL B 1 40 ? 8.852 18.859 -0.577 1 98.62 40 VAL B CA 1
ATOM 1500 C C . VAL B 1 40 ? 7.879 19.156 -1.72 1 98.62 40 VAL B C 1
ATOM 1502 O O . VAL B 1 40 ? 7.184 18.25 -2.195 1 98.62 40 VAL B O 1
ATOM 1505 N N . VAL B 1 41 ? 7.875 20.359 -2.146 1 98.69 41 VAL B N 1
ATOM 1506 C CA . VAL B 1 41 ? 6.969 20.781 -3.209 1 98.69 41 VAL B CA 1
ATOM 1507 C C . VAL B 1 41 ? 7.238 19.969 -4.473 1 98.69 41 VAL B C 1
ATOM 1509 O O . VAL B 1 41 ? 6.309 19.438 -5.09 1 98.69 41 VAL B O 1
ATOM 1512 N N . GLU B 1 42 ? 8.445 19.828 -4.82 1 98.44 42 GLU B N 1
ATOM 1513 C CA . GLU B 1 42 ? 8.828 19.125 -6.035 1 98.44 42 GLU B CA 1
ATOM 1514 C C . GLU B 1 42 ? 8.422 17.656 -5.98 1 98.44 42 GLU B C 1
ATOM 1516 O O . GLU B 1 42 ? 7.801 17.141 -6.918 1 98.44 42 GLU B O 1
ATOM 1521 N N . LEU B 1 43 ? 8.734 17 -4.965 1 98.19 43 LEU B N 1
ATOM 1522 C CA . LEU B 1 43 ? 8.469 15.578 -4.84 1 98.19 43 LEU B CA 1
ATOM 1523 C C . LEU B 1 43 ? 6.965 15.305 -4.816 1 98.19 43 LEU B C 1
ATOM 1525 O O . LEU B 1 43 ? 6.484 14.391 -5.492 1 98.19 43 LEU B O 1
ATOM 1529 N N . ILE B 1 44 ? 6.246 16.109 -4.062 1 98.62 44 ILE B N 1
ATOM 1530 C CA . ILE B 1 44 ? 4.801 15.898 -3.982 1 98.62 44 ILE B CA 1
ATOM 1531 C C . ILE B 1 44 ? 4.168 16.156 -5.348 1 98.62 44 ILE B C 1
ATOM 1533 O O . ILE B 1 44 ? 3.387 15.344 -5.84 1 98.62 44 ILE B O 1
ATOM 1537 N N . ASP B 1 45 ? 4.57 17.219 -5.977 1 98.62 45 ASP B N 1
ATOM 1538 C CA . ASP B 1 45 ? 3.881 17.641 -7.188 1 98.62 45 ASP B CA 1
ATOM 1539 C C . ASP B 1 45 ? 4.301 16.797 -8.391 1 98.62 45 ASP B C 1
ATOM 1541 O O . ASP B 1 45 ? 3.504 16.562 -9.297 1 98.62 45 ASP B O 1
ATOM 1545 N N . THR B 1 46 ? 5.516 16.281 -8.367 1 97.75 46 THR B N 1
ATOM 1546 C CA . THR B 1 46 ? 6 15.633 -9.586 1 97.75 46 THR B CA 1
ATOM 1547 C C . THR B 1 46 ? 6.004 14.117 -9.43 1 97.75 46 THR B C 1
ATOM 1549 O O . THR B 1 46 ? 5.984 13.391 -10.422 1 97.75 46 THR B O 1
ATOM 1552 N N . ARG B 1 47 ? 6.012 13.656 -8.211 1 97.06 47 ARG B N 1
ATOM 1553 C CA . ARG B 1 47 ? 6.109 12.211 -8.031 1 97.06 47 ARG B CA 1
ATOM 1554 C C . ARG B 1 47 ? 4.828 11.648 -7.414 1 97.06 47 ARG B C 1
ATOM 1556 O O . ARG B 1 47 ? 4.301 10.633 -7.883 1 97.06 47 ARG B O 1
ATOM 1563 N N . LEU B 1 48 ? 4.336 12.297 -6.395 1 98.31 48 LEU B N 1
ATOM 1564 C CA . LEU B 1 48 ? 3.221 11.719 -5.648 1 98.31 48 LEU B CA 1
ATOM 1565 C C . LEU B 1 48 ? 1.894 12.016 -6.34 1 98.31 48 LEU B C 1
ATOM 1567 O O . LEU B 1 48 ? 1.098 11.102 -6.578 1 98.31 48 LEU B O 1
ATOM 1571 N N . ARG B 1 49 ? 1.663 13.25 -6.742 1 98.38 49 ARG B N 1
ATOM 1572 C CA . ARG B 1 49 ? 0.37 13.656 -7.281 1 98.38 49 ARG B CA 1
ATOM 1573 C C . ARG B 1 49 ? 0.07 12.922 -8.586 1 98.38 49 ARG B C 1
ATOM 1575 O O . ARG B 1 49 ? -1.068 12.516 -8.828 1 98.38 49 ARG B O 1
ATOM 1582 N N . PRO B 1 50 ? 1.066 12.703 -9.445 1 96.44 50 PRO B N 1
ATOM 1583 C CA . PRO B 1 50 ? 0.76 11.945 -10.656 1 96.44 50 PRO B CA 1
ATOM 1584 C C . PRO B 1 50 ? 0.249 10.539 -10.367 1 96.44 50 PRO B C 1
ATOM 1586 O O . PRO B 1 50 ? -0.446 9.945 -11.195 1 96.44 50 PRO B O 1
ATOM 1589 N N . GLY B 1 51 ? 0.542 10.047 -9.18 1 95.25 51 GLY B N 1
ATOM 1590 C CA . GLY B 1 51 ? 0.062 8.727 -8.781 1 95.25 51 GLY B CA 1
ATOM 1591 C C . GLY B 1 51 ? -1.265 8.781 -8.047 1 95.25 51 GLY B C 1
ATOM 1592 O O . GLY B 1 51 ? -1.699 7.777 -7.477 1 95.25 51 GLY B O 1
ATOM 1593 N N . GLY B 1 52 ? -1.917 9.945 -7.949 1 97 52 GLY B N 1
ATOM 1594 C CA . GLY B 1 52 ? -3.244 10.078 -7.367 1 97 52 GLY B CA 1
ATOM 1595 C C . GLY B 1 52 ? -3.227 10.68 -5.977 1 97 52 GLY B C 1
ATOM 1596 O O . GLY B 1 52 ? -4.273 10.812 -5.34 1 97 52 GLY B O 1
ATOM 1597 N N . TYR B 1 53 ? -2.066 11.094 -5.559 1 98.5 53 TYR B N 1
ATOM 1598 C CA . TYR B 1 53 ? -1.891 11.648 -4.219 1 98.5 53 TYR B CA 1
ATOM 1599 C C . TYR B 1 53 ? -2.688 12.938 -4.055 1 98.5 53 TYR B C 1
ATOM 1601 O O . TYR B 1 53 ? -2.645 13.812 -4.918 1 98.5 53 TYR B O 1
ATOM 1609 N N . ARG B 1 54 ? -3.373 12.992 -3.006 1 98.88 54 ARG B N 1
ATOM 1610 C CA . ARG B 1 54 ? -4.109 14.172 -2.57 1 98.88 54 ARG B CA 1
ATOM 1611 C C . ARG B 1 54 ? -3.637 14.633 -1.196 1 98.88 54 ARG B C 1
ATOM 1613 O O . ARG B 1 54 ? -3.209 13.82 -0.374 1 98.88 54 ARG B O 1
ATOM 1620 N N . LEU B 1 55 ? -3.674 15.93 -0.99 1 98.88 55 LEU B N 1
ATOM 1621 C CA . LEU B 1 55 ? -3.158 16.547 0.23 1 98.88 55 LEU B CA 1
ATOM 1622 C C . LEU B 1 55 ? -4.184 17.5 0.833 1 98.88 55 LEU B C 1
ATOM 1624 O O . LEU B 1 55 ? -4.691 18.391 0.143 1 98.88 55 LEU B O 1
ATOM 1628 N N . VAL B 1 56 ? -4.5 17.266 2.104 1 98.81 56 VAL B N 1
ATOM 1629 C CA . VAL B 1 56 ? -5.453 18.109 2.82 1 98.81 56 VAL B CA 1
ATOM 1630 C C . VAL B 1 56 ? -4.777 18.75 4.035 1 98.81 56 VAL B C 1
ATOM 1632 O O . VAL B 1 56 ? -3.979 18.094 4.715 1 98.81 56 VAL B O 1
ATOM 1635 N N . GLY B 1 57 ? -5.086 20 4.312 1 98.5 57 GLY B N 1
ATOM 1636 C CA . GLY B 1 57 ? -4.516 20.734 5.434 1 98.5 57 GLY B CA 1
ATOM 1637 C C . GLY B 1 57 ? -5.562 21.312 6.367 1 98.5 57 GLY B C 1
ATOM 1638 O O . GLY B 1 57 ? -6.68 21.609 5.941 1 98.5 57 GLY B O 1
ATOM 1639 N N . LEU B 1 58 ? -5.203 21.297 7.594 1 98.44 58 LEU B N 1
ATOM 1640 C CA . LEU B 1 58 ? -5.918 22.062 8.609 1 98.44 58 LEU B CA 1
ATOM 1641 C C . LEU B 1 58 ? -5.18 23.359 8.938 1 98.44 58 LEU B C 1
ATOM 1643 O O . LEU B 1 58 ? -3.994 23.328 9.281 1 98.44 58 LEU B O 1
ATOM 1647 N N . PHE B 1 59 ? -5.922 24.5 8.828 1 97.38 59 PHE B N 1
ATOM 1648 C CA . PHE B 1 59 ? -5.32 25.812 8.969 1 97.38 59 PHE B CA 1
ATOM 1649 C C . PHE B 1 59 ? -5.926 26.562 10.164 1 97.38 59 PHE B C 1
ATOM 1651 O O . PHE B 1 59 ? -7.148 26.656 10.281 1 97.38 59 PHE B O 1
ATOM 1658 N N . GLU B 1 60 ? -5.02 27.047 10.977 1 93.69 60 GLU B N 1
ATOM 1659 C CA . GLU B 1 60 ? -5.461 27.797 12.141 1 93.69 60 GLU B CA 1
ATOM 1660 C C . GLU B 1 60 ? -5.762 29.25 11.781 1 93.69 60 GLU B C 1
ATOM 1662 O O . GLU B 1 60 ? -6.441 29.953 12.523 1 93.69 60 GLU B O 1
ATOM 1667 N N . SER B 1 61 ? -5.102 29.75 10.711 1 87.38 61 SER B N 1
ATOM 1668 C CA . SER B 1 61 ? -5.328 31.094 10.188 1 87.38 61 SER B CA 1
ATOM 1669 C C . SER B 1 61 ? -5.344 31.094 8.664 1 87.38 61 SER B C 1
ATOM 1671 O O . SER B 1 61 ? -4.82 30.172 8.031 1 87.38 61 SER B O 1
ATOM 1673 N N . GLU B 1 62 ? -5.945 32.031 8.055 1 78.75 62 GLU B N 1
ATOM 1674 C CA . GLU B 1 62 ? -6.062 32.125 6.605 1 78.75 62 GLU B CA 1
ATOM 1675 C C . GLU B 1 62 ? -4.695 32.312 5.953 1 78.75 62 GLU B C 1
ATOM 1677 O O . GLU B 1 62 ? -4.469 31.812 4.84 1 78.75 62 GLU B O 1
ATOM 1682 N N . ALA B 1 63 ? -3.877 33 6.633 1 72.62 63 ALA B N 1
ATOM 1683 C CA . ALA B 1 63 ? -2.609 33.375 6 1 72.62 63 ALA B CA 1
ATOM 1684 C C . ALA B 1 63 ? -1.498 32.406 6.418 1 72.62 63 ALA B C 1
ATOM 1686 O O . ALA B 1 63 ? -0.366 32.5 5.941 1 72.62 63 ALA B O 1
ATOM 1687 N N . GLY B 1 64 ? -1.829 31.359 6.977 1 85.62 64 GLY B N 1
ATOM 1688 C CA . GLY B 1 64 ? -0.742 30.562 7.523 1 85.62 64 GLY B CA 1
ATOM 1689 C C . GLY B 1 64 ? -0.603 29.219 6.855 1 85.62 64 GLY B C 1
ATOM 1690 O O . GLY B 1 64 ? -1.36 28.891 5.941 1 85.62 64 GLY B O 1
ATOM 1691 N N . GLU B 1 65 ? 0.548 28.641 7.195 1 94.81 65 GLU B N 1
ATOM 1692 C CA . GLU B 1 65 ? 0.804 27.266 6.758 1 94.81 65 GLU B CA 1
ATOM 1693 C C . GLU B 1 65 ? -0.117 26.281 7.473 1 94.81 65 GLU B C 1
ATOM 1695 O O . GLU B 1 65 ? -0.727 26.609 8.492 1 94.81 65 GLU B O 1
ATOM 1700 N N . ALA B 1 66 ? -0.326 25.172 6.859 1 97.94 66 ALA B N 1
ATOM 1701 C CA . ALA B 1 66 ? -1.133 24.141 7.496 1 97.94 66 ALA B CA 1
ATOM 1702 C C . ALA B 1 66 ? -0.527 23.703 8.828 1 97.94 66 ALA B C 1
ATOM 1704 O O . ALA B 1 66 ? 0.671 23.422 8.906 1 97.94 66 ALA B O 1
ATOM 1705 N N . ALA B 1 67 ? -1.304 23.75 9.844 1 97.75 67 ALA B N 1
ATOM 1706 C CA . ALA B 1 67 ? -0.874 23.266 11.156 1 97.75 67 ALA B CA 1
ATOM 1707 C C . ALA B 1 67 ? -0.773 21.75 11.18 1 97.75 67 ALA B C 1
ATOM 1709 O O . ALA B 1 67 ? 0.028 21.172 11.93 1 97.75 67 ALA B O 1
ATOM 1710 N N . SER B 1 68 ? -1.584 21.094 10.414 1 98.44 68 SER B N 1
ATOM 1711 C CA . SER B 1 68 ? -1.63 19.641 10.258 1 98.44 68 SER B CA 1
ATOM 1712 C C . SER B 1 68 ? -2.002 19.25 8.828 1 98.44 68 SER B C 1
ATOM 1714 O O . SER B 1 68 ? -2.748 19.969 8.156 1 98.44 68 SER B O 1
ATOM 1716 N N . VAL B 1 69 ? -1.425 18.125 8.359 1 98.81 69 VAL B N 1
ATOM 1717 C CA . VAL B 1 69 ? -1.725 17.672 7.004 1 98.81 69 VAL B CA 1
ATOM 1718 C C . VAL B 1 69 ? -1.979 16.172 6.996 1 98.81 69 VAL B C 1
ATOM 1720 O O . VAL B 1 69 ? -1.511 15.453 7.879 1 98.81 69 VAL B O 1
ATOM 1723 N N . VAL B 1 70 ? -2.758 15.711 6.016 1 98.94 70 VAL B N 1
ATOM 1724 C CA . VAL B 1 70 ? -2.93 14.305 5.684 1 98.94 70 VAL B CA 1
ATOM 1725 C C . VAL B 1 70 ? -2.812 14.109 4.176 1 98.94 70 VAL B C 1
ATOM 1727 O O . VAL B 1 70 ? -3.438 14.836 3.398 1 98.94 70 VAL B O 1
ATOM 1730 N N . GLY B 1 71 ? -1.931 13.289 3.754 1 98.94 71 GLY B N 1
ATOM 1731 C CA . GLY B 1 71 ? -1.791 12.844 2.375 1 98.94 71 GLY B CA 1
ATOM 1732 C C . GLY B 1 71 ? -2.307 11.438 2.143 1 98.94 71 GLY B C 1
ATOM 1733 O O . GLY B 1 71 ? -2.033 10.531 2.932 1 98.94 71 GLY B O 1
ATOM 1734 N N . PHE B 1 72 ? -3.031 11.258 1.074 1 98.88 72 PHE B N 1
ATOM 1735 C CA . PHE B 1 72 ? -3.654 9.969 0.795 1 98.88 72 PHE B CA 1
ATOM 1736 C C . PHE B 1 72 ? -3.898 9.805 -0.7 1 98.88 72 PHE B C 1
ATOM 1738 O O . PHE B 1 72 ? -3.738 10.75 -1.473 1 98.88 72 PHE B O 1
ATOM 1745 N N . ARG B 1 73 ? -4.246 8.57 -1.081 1 98.62 73 ARG B N 1
ATOM 1746 C CA . ARG B 1 73 ? -4.508 8.289 -2.488 1 98.62 73 ARG B CA 1
ATOM 1747 C C . ARG B 1 73 ? -5.559 7.191 -2.639 1 98.62 73 ARG B C 1
ATOM 1749 O O . ARG B 1 73 ? -5.652 6.297 -1.797 1 98.62 73 ARG B O 1
ATOM 1756 N N . PRO B 1 74 ? -6.387 7.316 -3.701 1 97.88 74 PRO B N 1
ATOM 1757 C CA . PRO B 1 74 ? -7.227 6.168 -4.039 1 97.88 74 PRO B CA 1
ATOM 1758 C C . PRO B 1 74 ? -6.418 4.984 -4.574 1 97.88 74 PRO B C 1
ATOM 1760 O O . PRO B 1 74 ? -5.383 5.18 -5.211 1 97.88 74 PRO B O 1
ATOM 1763 N N . ALA B 1 75 ? -6.941 3.83 -4.27 1 96.5 75 ALA B N 1
ATOM 1764 C CA . ALA B 1 75 ? -6.32 2.615 -4.789 1 96.5 75 ALA B CA 1
ATOM 1765 C C . ALA B 1 75 ? -7.344 1.495 -4.934 1 96.5 75 ALA B C 1
ATOM 1767 O O . ALA B 1 75 ? -8.422 1.549 -4.34 1 96.5 75 ALA B O 1
ATOM 1768 N N . TRP B 1 76 ? -7.059 0.543 -5.805 1 96.44 76 TRP B N 1
ATOM 1769 C CA . TRP B 1 76 ? -7.805 -0.704 -5.949 1 96.44 76 TRP B CA 1
ATOM 1770 C C . TRP B 1 76 ? -6.875 -1.908 -5.852 1 96.44 76 TRP B C 1
ATOM 1772 O O . TRP B 1 76 ? -5.809 -1.929 -6.473 1 96.44 76 TRP B O 1
ATOM 1782 N N . SER B 1 77 ? -7.164 -2.818 -5.016 1 97.5 77 SER B N 1
ATOM 1783 C CA . SER B 1 77 ? -6.34 -4.016 -4.883 1 97.5 77 SER B CA 1
ATOM 1784 C C . SER B 1 77 ? -7.195 -5.273 -4.812 1 97.5 77 SER B C 1
ATOM 1786 O O . SER B 1 77 ? -8.391 -5.199 -4.527 1 97.5 77 SER B O 1
ATOM 1788 N N . SER B 1 78 ? -6.57 -6.379 -5.098 1 97.88 78 SER B N 1
ATOM 1789 C CA . SER B 1 78 ? -7.258 -7.664 -5.051 1 97.88 78 SER B CA 1
ATOM 1790 C C . SER B 1 78 ? -7.738 -7.988 -3.641 1 97.88 78 SER B C 1
ATOM 1792 O O . SER B 1 78 ? -8.781 -8.617 -3.461 1 97.88 78 SER B O 1
ATOM 1794 N N . ALA B 1 79 ? -7.066 -7.504 -2.646 1 97.06 79 ALA B N 1
ATOM 1795 C CA . ALA B 1 79 ? -7.363 -7.844 -1.257 1 97.06 79 ALA B CA 1
ATOM 1796 C C . ALA B 1 79 ? -8.461 -6.949 -0.695 1 97.06 79 ALA B C 1
ATOM 1798 O O . ALA B 1 79 ? -9.32 -7.41 0.062 1 97.06 79 ALA B O 1
ATOM 1799 N N . TRP B 1 80 ? -8.492 -5.625 -1.142 1 97.5 80 TRP B N 1
ATOM 1800 C CA . TRP B 1 80 ? -9.281 -4.68 -0.358 1 97.5 80 TRP B CA 1
ATOM 1801 C C . TRP B 1 80 ? -10.289 -3.953 -1.238 1 97.5 80 TRP B C 1
ATOM 1803 O O . TRP B 1 80 ? -11.102 -3.168 -0.743 1 97.5 80 TRP B O 1
ATOM 1813 N N . GLY B 1 81 ? -10.266 -4.258 -2.506 1 96.69 81 GLY B N 1
ATOM 1814 C CA . GLY B 1 81 ? -11.148 -3.506 -3.389 1 96.69 81 GLY B CA 1
ATOM 1815 C C . GLY B 1 81 ? -10.82 -2.025 -3.436 1 96.69 81 GLY B C 1
ATOM 1816 O O . GLY B 1 81 ? -9.648 -1.639 -3.361 1 96.69 81 GLY B O 1
ATOM 1817 N N . GLN B 1 82 ? -11.836 -1.236 -3.703 1 97.44 82 GLN B N 1
ATOM 1818 C CA . GLN B 1 82 ? -11.648 0.21 -3.73 1 97.44 82 GLN B CA 1
ATOM 1819 C C . GLN B 1 82 ? -11.445 0.766 -2.322 1 97.44 82 GLN B C 1
ATOM 1821 O O . GLN B 1 82 ? -12.266 0.524 -1.435 1 97.44 82 GLN B O 1
ATOM 1826 N N . HIS B 1 83 ? -10.352 1.502 -2.117 1 98.62 83 HIS B N 1
ATOM 1827 C CA . HIS B 1 83 ? -10.055 2.053 -0.799 1 98.62 83 HIS B CA 1
ATOM 1828 C C . HIS B 1 83 ? -9.219 3.322 -0.907 1 98.62 83 HIS B C 1
ATOM 1830 O O . HIS B 1 83 ? -8.711 3.648 -1.984 1 98.62 83 HIS B O 1
ATOM 1836 N N . LEU B 1 84 ? -9.211 4.055 0.155 1 98.88 84 LEU B N 1
ATOM 1837 C CA . LEU B 1 84 ? -8.211 5.113 0.285 1 98.88 84 LEU B CA 1
ATOM 1838 C C . LEU B 1 84 ? -7.035 4.645 1.133 1 98.88 84 LEU B C 1
ATOM 1840 O O . LEU B 1 84 ? -7.219 3.932 2.121 1 98.88 84 LEU B O 1
ATOM 1844 N N . TYR B 1 85 ? -5.852 4.988 0.7 1 98.88 85 TYR B N 1
ATOM 1845 C CA . TYR B 1 85 ? -4.625 4.684 1.425 1 98.88 85 TYR B CA 1
ATOM 1846 C C . TYR B 1 85 ? -3.959 5.957 1.933 1 98.88 85 TYR B C 1
ATOM 1848 O O . TYR B 1 85 ? -3.592 6.832 1.144 1 98.88 85 TYR B O 1
ATOM 1856 N N . VAL B 1 86 ? -3.826 6.066 3.232 1 98.88 86 VAL B N 1
ATOM 1857 C CA . VAL B 1 86 ? -3.197 7.227 3.854 1 98.88 86 VAL B CA 1
ATOM 1858 C C . VAL B 1 86 ? -1.684 7.027 3.906 1 98.88 86 VAL B C 1
ATOM 1860 O O . VAL B 1 86 ? -1.198 6.066 4.508 1 98.88 86 VAL B O 1
ATOM 1863 N N . ASP B 1 87 ? -0.98 7.969 3.352 1 98.62 87 ASP B N 1
ATOM 1864 C CA . ASP B 1 87 ? 0.474 7.891 3.258 1 98.62 87 ASP B CA 1
ATOM 1865 C C . ASP B 1 87 ? 1.139 8.703 4.371 1 98.62 87 ASP B C 1
ATOM 1867 O O . ASP B 1 87 ? 2.207 8.328 4.859 1 98.62 87 ASP B O 1
ATOM 1871 N N . ASP B 1 88 ? 0.537 9.844 4.684 1 98.75 88 ASP B N 1
ATOM 1872 C CA . ASP B 1 88 ? 1.188 10.805 5.566 1 98.75 88 ASP B CA 1
ATOM 1873 C C . ASP B 1 88 ? 0.177 11.461 6.504 1 98.75 88 ASP B C 1
ATOM 1875 O O . ASP B 1 88 ? -0.901 11.875 6.074 1 98.75 88 ASP B O 1
ATOM 1879 N N . VAL B 1 89 ? 0.47 11.531 7.754 1 98.62 89 VAL B N 1
ATOM 1880 C CA . VAL B 1 89 ? -0.209 12.328 8.766 1 98.62 89 VAL B CA 1
ATOM 1881 C C . VAL B 1 89 ? 0.82 13.062 9.625 1 98.62 89 VAL B C 1
ATOM 1883 O O . VAL B 1 89 ? 1.673 12.438 10.258 1 98.62 89 VAL B O 1
ATOM 1886 N N . SER B 1 90 ? 0.729 14.375 9.57 1 98.5 90 SER B N 1
ATOM 1887 C CA . SER B 1 90 ? 1.743 15.141 10.289 1 98.5 90 SER B CA 1
ATOM 1888 C C . SER B 1 90 ? 1.164 16.438 10.844 1 98.5 90 SER B C 1
ATOM 1890 O O . SER B 1 90 ? 0.511 17.188 10.125 1 98.5 90 SER B O 1
ATOM 1892 N N . THR B 1 91 ? 1.384 16.641 12.07 1 97.88 91 THR B N 1
ATOM 1893 C CA . THR B 1 91 ? 1.021 17.875 12.766 1 97.88 91 THR B CA 1
ATOM 1894 C C . THR B 1 91 ? 2.264 18.578 13.281 1 97.88 91 THR B C 1
ATOM 1896 O O . THR B 1 91 ? 3.148 17.953 13.867 1 97.88 91 THR B O 1
ATOM 1899 N N . LEU B 1 92 ? 2.301 19.891 13.055 1 97.38 92 LEU B N 1
ATOM 1900 C CA . LEU B 1 92 ? 3.418 20.672 13.578 1 97.38 92 LEU B CA 1
ATOM 1901 C C . LEU B 1 92 ? 3.531 20.516 15.086 1 97.38 92 LEU B C 1
ATOM 1903 O O . LEU B 1 92 ? 2.518 20.5 15.789 1 97.38 92 LEU B O 1
ATOM 1907 N N . PRO B 1 93 ? 4.789 20.469 15.547 1 95.81 93 PRO B N 1
ATOM 1908 C CA . PRO B 1 93 ? 4.98 20.25 16.984 1 95.81 93 PRO B CA 1
ATOM 1909 C C . PRO B 1 93 ? 4.246 21.281 17.828 1 95.81 93 PRO B C 1
ATOM 1911 O O . PRO B 1 93 ? 3.631 20.938 18.844 1 95.81 93 PRO B O 1
ATOM 1914 N N . GLU B 1 94 ? 4.215 22.516 17.469 1 94.44 94 GLU B N 1
ATOM 1915 C CA . GLU B 1 94 ? 3.617 23.609 18.234 1 94.44 94 GLU B CA 1
ATOM 1916 C C . GLU B 1 94 ? 2.094 23.531 18.203 1 94.44 94 GLU B C 1
ATOM 1918 O O . GLU B 1 94 ? 1.415 24.203 18.969 1 94.44 94 GLU B O 1
ATOM 1923 N N . SER B 1 95 ? 1.58 22.688 17.328 1 94.69 95 SER B N 1
ATOM 1924 C CA . SER B 1 95 ? 0.132 22.625 17.156 1 94.69 95 SER B CA 1
ATOM 1925 C C . SER B 1 95 ? -0.408 21.266 17.625 1 94.69 95 SER B C 1
ATOM 1927 O O . SER B 1 95 ? -1.556 20.922 17.328 1 94.69 95 SER B O 1
ATOM 1929 N N . ARG B 1 96 ? 0.396 20.484 18.266 1 94.38 96 ARG B N 1
ATOM 1930 C CA . ARG B 1 96 ? -0.025 19.156 18.719 1 94.38 96 ARG B CA 1
ATOM 1931 C C . ARG B 1 96 ? -0.888 19.25 19.969 1 94.38 96 ARG B C 1
ATOM 1933 O O . ARG B 1 96 ? -0.902 20.281 20.641 1 94.38 96 ARG B O 1
ATOM 1940 N N . GLY B 1 97 ? -1.684 18.219 20.156 1 92.75 97 GLY B N 1
ATOM 1941 C CA . GLY B 1 97 ? -2.496 18.156 21.359 1 92.75 97 GLY B CA 1
ATOM 1942 C C . GLY B 1 97 ? -3.852 18.812 21.203 1 92.75 97 GLY B C 1
ATOM 1943 O O . GLY B 1 97 ? -4.602 18.953 22.172 1 92.75 97 GLY B O 1
ATOM 1944 N N . HIS B 1 98 ? -4.184 19.234 19.984 1 94 98 HIS B N 1
ATOM 1945 C CA . HIS B 1 98 ? -5.438 19.938 19.75 1 94 98 HIS B CA 1
ATOM 1946 C C . HIS B 1 98 ? -6.434 19.047 19.016 1 94 98 HIS B C 1
ATOM 1948 O O . HIS B 1 98 ? -7.539 19.484 18.672 1 94 98 HIS B O 1
ATOM 1954 N N . GLY B 1 99 ? -6.055 17.859 18.656 1 96.19 99 GLY B N 1
ATOM 1955 C CA . GLY B 1 99 ? -6.953 16.938 17.984 1 96.19 99 GLY B CA 1
ATOM 1956 C C . GLY B 1 99 ? -6.992 17.141 16.469 1 96.19 99 GLY B C 1
ATOM 1957 O O . GLY B 1 99 ? -7.906 16.656 15.805 1 96.19 99 GLY B O 1
ATOM 1958 N N . TYR B 1 100 ? -6.051 17.828 15.93 1 97.25 100 TYR B N 1
ATOM 1959 C CA . TYR B 1 100 ? -6.062 18.172 14.508 1 97.25 100 TYR B CA 1
ATOM 1960 C C . TYR B 1 100 ? -5.914 16.922 13.648 1 97.25 100 TYR B C 1
ATOM 1962 O O . TYR B 1 100 ? -6.598 16.781 12.625 1 97.25 100 TYR B O 1
ATOM 1970 N N . ALA B 1 101 ? -5.07 16.047 14.031 1 98.06 101 ALA B N 1
ATOM 1971 C CA . ALA B 1 101 ? -4.887 14.812 13.273 1 98.06 101 ALA B CA 1
ATOM 1972 C C . ALA B 1 101 ? -6.168 13.984 13.266 1 98.06 101 ALA B C 1
ATOM 1974 O O . ALA B 1 101 ? -6.512 13.375 12.25 1 98.06 101 ALA B O 1
ATOM 1975 N N . ASP B 1 102 ? -6.871 13.992 14.398 1 98.25 102 ASP B N 1
ATOM 1976 C CA . ASP B 1 102 ? -8.156 13.305 14.469 1 98.25 102 ASP B CA 1
ATOM 1977 C C . ASP B 1 102 ? -9.133 13.859 13.43 1 98.25 102 ASP B C 1
ATOM 1979 O O . ASP B 1 102 ? -9.797 13.094 12.719 1 98.25 102 ASP B O 1
ATOM 1983 N N . LEU B 1 103 ? -9.219 15.125 13.344 1 97.94 103 LEU B N 1
ATOM 1984 C CA . LEU B 1 103 ? -10.133 15.781 12.414 1 97.94 103 LEU B CA 1
ATOM 1985 C C . LEU B 1 103 ? -9.773 15.438 10.977 1 97.94 103 LEU B C 1
ATOM 1987 O O . LEU B 1 103 ? -10.656 15.203 10.148 1 97.94 103 LEU B O 1
ATOM 1991 N N . LEU B 1 104 ? -8.516 15.391 10.688 1 98.56 104 LEU B N 1
ATOM 1992 C CA . LEU B 1 104 ? -8.07 15.086 9.336 1 98.56 104 LEU B CA 1
ATOM 1993 C C . LEU B 1 104 ? -8.344 13.633 8.984 1 98.56 104 LEU B C 1
ATOM 1995 O O . LEU B 1 104 ? -8.75 13.32 7.859 1 98.56 104 LEU B O 1
ATOM 1999 N N . ILE B 1 105 ? -8.141 12.703 9.898 1 98.69 105 ILE B N 1
ATOM 2000 C CA . ILE B 1 105 ? -8.43 11.289 9.68 1 98.69 105 ILE B CA 1
ATOM 2001 C C . ILE B 1 105 ? -9.93 11.109 9.43 1 98.69 105 ILE B C 1
ATOM 2003 O O . ILE B 1 105 ? -10.32 10.398 8.5 1 98.69 105 ILE B O 1
ATOM 2007 N N . GLN B 1 106 ? -10.719 11.766 10.18 1 98.25 106 GLN B N 1
ATOM 2008 C CA . GLN B 1 106 ? -12.164 11.695 9.977 1 98.25 106 GLN B CA 1
ATOM 2009 C C . GLN B 1 106 ? -12.555 12.258 8.609 1 98.25 106 GLN B C 1
ATOM 2011 O O . GLN B 1 106 ? -13.453 11.727 7.953 1 98.25 106 GLN B O 1
ATOM 2016 N N . TRP B 1 107 ? -11.898 13.32 8.242 1 98.44 107 TRP B N 1
ATOM 2017 C CA . TRP B 1 107 ? -12.133 13.883 6.914 1 98.44 107 TRP B CA 1
ATOM 2018 C C . TRP B 1 107 ? -11.883 12.844 5.828 1 98.44 107 TRP B C 1
ATOM 2020 O O . TRP B 1 107 ? -12.688 12.695 4.906 1 98.44 107 TRP B O 1
ATOM 2030 N N . VAL B 1 108 ? -10.805 12.07 5.914 1 98.81 108 VAL B N 1
ATOM 2031 C CA . VAL B 1 108 ? -10.445 11.055 4.926 1 98.81 108 VAL B CA 1
ATOM 2032 C C . VAL B 1 108 ? -11.469 9.922 4.949 1 98.81 108 VAL B C 1
ATOM 2034 O O . VAL B 1 108 ? -11.852 9.406 3.902 1 98.81 108 VAL B O 1
ATOM 2037 N N . VAL B 1 109 ? -11.898 9.539 6.133 1 98.75 109 VAL B N 1
ATOM 2038 C CA . VAL B 1 109 ? -12.891 8.477 6.262 1 98.75 109 VAL B CA 1
ATOM 2039 C C . VAL B 1 109 ? -14.188 8.898 5.578 1 98.75 109 VAL B C 1
ATOM 2041 O O . VAL B 1 109 ? -14.797 8.117 4.844 1 98.75 109 VAL B O 1
ATOM 2044 N N . GLU B 1 110 ? -14.594 10.102 5.781 1 98.56 110 GLU B N 1
ATOM 2045 C CA . GLU B 1 110 ? -15.797 10.609 5.129 1 98.56 110 GLU B CA 1
ATOM 2046 C C . GLU B 1 110 ? -15.625 10.68 3.615 1 98.56 110 GLU B C 1
ATOM 2048 O O . GLU B 1 110 ? -16.547 10.391 2.863 1 98.56 110 GLU B O 1
ATOM 2053 N N . GLU B 1 111 ? -14.477 11.094 3.207 1 98.69 111 GLU B N 1
ATOM 2054 C CA . GLU B 1 111 ? -14.172 11.102 1.779 1 98.69 111 GLU B CA 1
ATOM 2055 C C . GLU B 1 111 ? -14.266 9.695 1.188 1 98.69 111 GLU B C 1
ATOM 2057 O O . GLU B 1 111 ? -14.781 9.516 0.082 1 98.69 111 GLU B O 1
ATOM 2062 N N . ALA B 1 112 ? -13.75 8.727 1.873 1 98.81 112 ALA B N 1
ATOM 2063 C CA . ALA B 1 112 ? -13.828 7.336 1.428 1 98.81 112 ALA B CA 1
ATOM 2064 C C . ALA B 1 112 ? -15.273 6.887 1.275 1 98.81 112 ALA B C 1
ATOM 2066 O O . ALA B 1 112 ? -15.617 6.199 0.312 1 98.81 112 ALA B O 1
ATOM 2067 N N . ARG B 1 113 ? -16.094 7.277 2.217 1 98.56 113 ARG B N 1
ATOM 2068 C CA . ARG B 1 113 ? -17.516 6.973 2.135 1 98.56 113 ARG B CA 1
ATOM 2069 C C . ARG B 1 113 ? -18.141 7.598 0.891 1 98.56 113 ARG B C 1
ATOM 2071 O O . ARG B 1 113 ? -18.875 6.934 0.161 1 98.56 113 ARG B O 1
ATOM 2078 N N . ARG B 1 114 ? -17.828 8.805 0.7 1 98.31 114 ARG B N 1
ATOM 2079 C CA . ARG B 1 114 ? -18.375 9.531 -0.444 1 98.31 114 ARG B CA 1
ATOM 2080 C C . ARG B 1 114 ? -18 8.852 -1.755 1 98.31 114 ARG B C 1
ATOM 2082 O O . ARG B 1 114 ? -18.797 8.812 -2.693 1 98.31 114 ARG B O 1
ATOM 2089 N N . LEU B 1 115 ? -16.797 8.273 -1.802 1 98.19 115 LEU B N 1
ATOM 2090 C CA . LEU B 1 115 ? -16.266 7.648 -3.014 1 98.19 115 LEU B CA 1
ATOM 2091 C C . LEU B 1 115 ? -16.672 6.176 -3.08 1 98.19 115 LEU B C 1
ATOM 2093 O O . LEU B 1 115 ? -16.188 5.438 -3.941 1 98.19 115 LEU B O 1
ATOM 2097 N N . ASN B 1 116 ? -17.406 5.707 -2.086 1 98.12 116 ASN B N 1
ATOM 2098 C CA . ASN B 1 116 ? -17.906 4.34 -2.018 1 98.12 116 ASN B CA 1
ATOM 2099 C C . ASN B 1 116 ? -16.766 3.332 -1.884 1 98.12 116 ASN B C 1
ATOM 2101 O O . ASN B 1 116 ? -16.781 2.277 -2.521 1 98.12 116 ASN B O 1
ATOM 2105 N N . CYS B 1 117 ? -15.797 3.73 -1.154 1 98.5 117 CYS B N 1
ATOM 2106 C CA . CYS B 1 117 ? -14.695 2.83 -0.823 1 98.5 117 CYS B CA 1
ATOM 2107 C C . CYS B 1 117 ? -15.141 1.783 0.193 1 98.5 117 CYS B C 1
ATOM 2109 O O . CYS B 1 117 ? -16.094 2.006 0.949 1 98.5 117 CYS B O 1
ATOM 2111 N N . GLU B 1 118 ? -14.391 0.688 0.169 1 98.25 118 GLU B N 1
ATOM 2112 C CA . GLU B 1 118 ? -14.633 -0.361 1.155 1 98.25 118 GLU B CA 1
ATOM 2113 C C . GLU B 1 118 ? -14 -0.01 2.5 1 98.25 118 GLU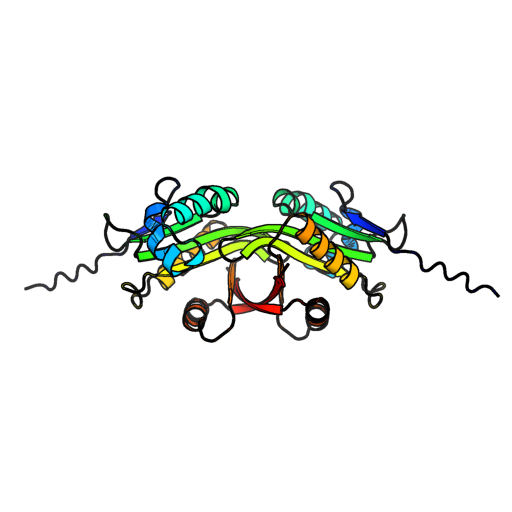 B C 1
ATOM 2115 O O . GLU B 1 118 ? -14.398 -0.548 3.537 1 98.25 118 GLU B O 1
ATOM 2120 N N . GLY B 1 119 ? -13 0.842 2.469 1 98.62 119 GLY B N 1
ATOM 2121 C CA . GLY B 1 119 ? -12.336 1.227 3.705 1 98.62 119 GLY B CA 1
ATOM 2122 C C . GLY B 1 119 ? -11.18 2.178 3.49 1 98.62 119 GLY B C 1
ATOM 2123 O O . GLY B 1 119 ? -10.93 2.617 2.367 1 98.62 119 GLY B O 1
ATOM 2124 N N . VAL B 1 120 ? -10.562 2.525 4.582 1 98.88 120 VAL B N 1
ATOM 2125 C CA . VAL B 1 120 ? -9.336 3.309 4.613 1 98.88 120 VAL B CA 1
ATOM 2126 C C . VAL B 1 120 ? -8.203 2.471 5.207 1 98.88 120 VAL B C 1
ATOM 2128 O O . VAL B 1 120 ? -8.398 1.781 6.211 1 98.88 120 VAL B O 1
ATOM 2131 N N . HIS B 1 121 ? -7.039 2.521 4.531 1 98.88 121 HIS B N 1
ATOM 2132 C CA . HIS B 1 121 ? -5.887 1.729 4.945 1 98.88 121 HIS B CA 1
ATOM 2133 C C . HIS B 1 121 ? -4.66 2.607 5.156 1 98.88 121 HIS B C 1
ATOM 2135 O O . HIS B 1 121 ? -4.555 3.686 4.57 1 98.88 121 HIS B O 1
ATOM 2141 N N . LEU B 1 122 ? -3.766 2.178 5.953 1 98.75 122 LEU B N 1
ATOM 2142 C CA . LEU B 1 122 ? -2.453 2.793 6.109 1 98.75 122 LEU B CA 1
ATOM 2143 C C . LEU B 1 122 ? -1.477 1.828 6.777 1 98.75 122 LEU B C 1
ATOM 2145 O O . LEU B 1 122 ? -1.886 0.794 7.309 1 98.75 122 LEU B O 1
ATOM 2149 N N . ASP B 1 123 ? -0.226 2.18 6.672 1 98.44 123 ASP B N 1
ATOM 2150 C CA . ASP B 1 123 ? 0.832 1.481 7.395 1 98.44 123 ASP B CA 1
ATOM 2151 C C . ASP B 1 123 ? 1.551 2.42 8.359 1 98.44 123 ASP B C 1
ATOM 2153 O O . ASP B 1 123 ? 1.818 3.576 8.023 1 98.44 123 ASP B O 1
ATOM 2157 N N . SER B 1 124 ? 1.797 1.977 9.531 1 97.88 124 SER B N 1
ATOM 2158 C CA . SER B 1 124 ? 2.545 2.717 10.547 1 97.88 124 SER B CA 1
ATOM 2159 C C . SER B 1 124 ? 3.645 1.858 11.156 1 97.88 124 SER B C 1
ATOM 2161 O O . SER B 1 124 ? 3.385 0.746 11.625 1 97.88 124 SER B O 1
ATOM 2163 N N . GLY B 1 125 ? 4.836 2.439 11.102 1 95.94 125 GLY B N 1
ATOM 2164 C CA . GLY B 1 125 ? 6.008 1.719 11.578 1 95.94 125 GLY B CA 1
ATOM 2165 C C . GLY B 1 125 ? 5.809 1.085 12.938 1 95.94 125 GLY B C 1
ATOM 2166 O O . GLY B 1 125 ? 4.871 1.438 13.664 1 95.94 125 GLY B O 1
ATOM 2167 N N . VAL B 1 126 ? 6.754 0.18 13.172 1 89.12 126 VAL B N 1
ATOM 2168 C CA . VAL B 1 126 ? 6.719 -0.489 14.469 1 89.12 126 VAL B CA 1
ATOM 2169 C C . VAL B 1 126 ? 7.695 0.188 15.43 1 89.12 126 VAL B C 1
ATOM 2171 O O . VAL B 1 126 ? 8.547 0.967 15 1 89.12 126 VAL B O 1
ATOM 2174 N N . GLY B 1 127 ? 7.453 0.068 16.734 1 84.75 127 GLY B N 1
ATOM 2175 C CA . GLY B 1 127 ? 8.383 0.582 17.734 1 84.75 127 GLY B CA 1
ATOM 2176 C C . GLY B 1 127 ? 7.785 1.683 18.578 1 84.75 127 GLY B C 1
ATOM 2177 O O . GLY B 1 127 ? 6.711 2.203 18.281 1 84.75 127 GLY B O 1
ATOM 2178 N N . PRO B 1 128 ? 8.547 2.117 19.531 1 85.5 128 PRO B N 1
ATOM 2179 C CA . PRO B 1 128 ? 8 3.029 20.531 1 85.5 128 PRO B CA 1
ATOM 2180 C C . PRO B 1 128 ? 7.797 4.445 20 1 85.5 128 PRO B C 1
ATOM 2182 O O . PRO B 1 128 ? 6.93 5.176 20.484 1 85.5 128 PRO B O 1
ATOM 2185 N N . THR B 1 129 ? 8.547 4.801 18.984 1 86 129 THR B N 1
ATOM 2186 C CA . THR B 1 129 ? 8.445 6.156 18.453 1 86 129 THR B CA 1
ATOM 2187 C C . THR B 1 129 ? 7.137 6.34 17.688 1 86 129 THR B C 1
ATOM 2189 O O . THR B 1 129 ? 6.766 7.465 17.344 1 86 129 THR B O 1
ATOM 2192 N N . ARG B 1 130 ? 6.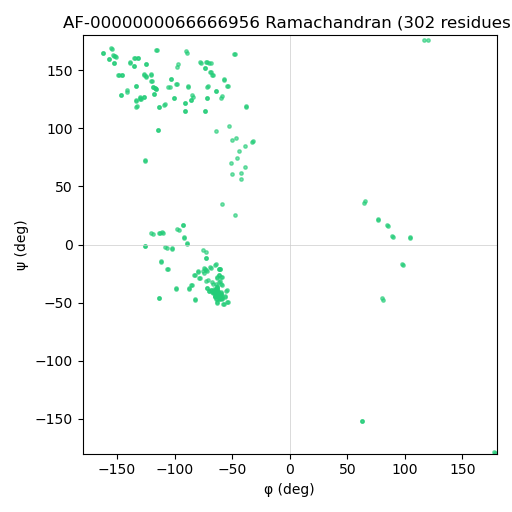41 5.246 17.516 1 90.12 130 ARG B N 1
ATOM 2193 C CA . ARG B 1 130 ? 5.191 5.324 16.719 1 90.12 130 ARG B CA 1
ATOM 2194 C C . ARG B 1 130 ? 3.951 5.176 17.594 1 90.12 130 ARG B C 1
ATOM 2196 O O . ARG B 1 130 ? 2.832 5.086 17.078 1 90.12 130 ARG B O 1
ATOM 2203 N N . SER B 1 131 ? 4.152 5.219 18.922 1 91.81 131 SER B N 1
ATOM 2204 C CA . SER B 1 131 ? 3.051 4.988 19.844 1 91.81 131 SER B CA 1
ATOM 2205 C C . SER B 1 131 ? 1.953 6.031 19.672 1 91.81 131 SER B C 1
ATOM 2207 O O . SER B 1 131 ? 0.765 5.707 19.734 1 91.81 131 SER B O 1
ATOM 2209 N N . ALA B 1 132 ? 2.359 7.27 19.516 1 92 132 ALA B N 1
ATOM 2210 C CA . ALA B 1 132 ? 1.373 8.336 19.344 1 92 132 ALA B CA 1
ATOM 2211 C C . ALA B 1 132 ? 0.534 8.102 18.078 1 92 132 ALA B C 1
ATOM 2213 O O . ALA B 1 132 ? -0.686 8.289 18.109 1 92 132 ALA B O 1
ATOM 2214 N N . ALA B 1 133 ? 1.18 7.754 16.984 1 95.12 133 ALA B N 1
ATOM 2215 C CA . ALA B 1 133 ? 0.467 7.461 15.734 1 95.12 133 ALA B CA 1
ATOM 2216 C C . ALA B 1 133 ? -0.491 6.285 15.922 1 95.12 133 ALA B C 1
ATOM 2218 O O . ALA B 1 133 ? -1.641 6.34 15.477 1 95.12 133 ALA B O 1
ATOM 2219 N N . HIS B 1 134 ? -0.081 5.215 16.578 1 96.75 134 HIS B N 1
ATOM 2220 C CA . HIS B 1 134 ? -0.926 4.051 16.812 1 96.75 134 HIS B CA 1
ATOM 2221 C C . HIS B 1 134 ? -2.158 4.422 17.641 1 96.75 134 HIS B C 1
ATOM 2223 O O . HIS B 1 134 ? -3.27 3.986 17.328 1 96.75 134 HIS B O 1
ATOM 2229 N N . ARG B 1 135 ? -1.976 5.211 18.656 1 95.56 135 ARG B N 1
ATOM 2230 C CA . ARG B 1 135 ? -3.102 5.668 19.469 1 95.56 135 ARG B CA 1
ATOM 2231 C C . ARG B 1 135 ? -4.102 6.449 18.625 1 95.56 135 ARG B C 1
ATOM 2233 O O . ARG B 1 135 ? -5.312 6.281 18.766 1 95.56 135 ARG B O 1
ATOM 2240 N N . LEU B 1 136 ? -3.561 7.336 17.766 1 96.94 136 LEU B N 1
ATOM 2241 C CA . LEU B 1 136 ? -4.402 8.109 16.859 1 96.94 136 LEU B CA 1
ATOM 2242 C C . LEU B 1 136 ? -5.301 7.184 16.031 1 96.94 136 LEU B C 1
ATOM 2244 O O . LEU B 1 136 ? -6.512 7.391 15.969 1 96.94 136 LEU B O 1
ATOM 2248 N N . TYR B 1 137 ? -4.707 6.16 15.438 1 98.12 137 TYR B N 1
ATOM 2249 C CA . TYR B 1 137 ? -5.453 5.293 14.531 1 98.12 137 TYR B CA 1
ATOM 2250 C C . TYR B 1 137 ? -6.434 4.414 15.297 1 98.12 137 TYR B C 1
ATOM 2252 O O . TYR B 1 137 ? -7.566 4.207 14.852 1 98.12 137 TYR B O 1
ATOM 2260 N N . MET B 1 138 ? -6.039 3.953 16.453 1 96.44 138 MET B N 1
ATOM 2261 C CA . MET B 1 138 ? -6.898 3.092 17.25 1 96.44 138 MET B CA 1
ATOM 2262 C C . MET B 1 138 ? -8.102 3.863 17.781 1 96.44 138 MET B C 1
ATOM 2264 O O . MET B 1 138 ? -9.227 3.354 17.781 1 96.44 138 MET B O 1
ATOM 2268 N N . ARG B 1 139 ? -7.895 5.086 18.172 1 96 139 ARG B N 1
ATOM 2269 C CA . ARG B 1 139 ? -9.016 5.859 18.703 1 96 139 ARG B CA 1
ATOM 2270 C C . ARG B 1 139 ? -9.969 6.273 17.578 1 96 139 ARG B C 1
ATOM 2272 O O . ARG B 1 139 ? -11.117 6.645 17.844 1 96 139 ARG B O 1
ATOM 2279 N N . ASN B 1 140 ? -9.461 6.293 16.406 1 97.5 140 ASN B N 1
ATOM 2280 C CA . ASN B 1 140 ? -10.32 6.539 15.25 1 97.5 140 ASN B CA 1
ATOM 2281 C C . ASN B 1 140 ? -10.828 5.234 14.633 1 97.5 140 ASN B C 1
ATOM 2283 O O . ASN B 1 140 ? -11.125 5.18 13.445 1 97.5 140 ASN B O 1
ATOM 2287 N N . HIS B 1 141 ? -10.75 4.113 15.344 1 97.5 141 HIS B N 1
ATOM 2288 C CA . HIS B 1 141 ? -11.414 2.84 15.086 1 97.5 141 HIS B CA 1
ATOM 2289 C C . HIS B 1 141 ? -10.727 2.08 13.953 1 97.5 141 HIS B C 1
ATOM 2291 O O . HIS B 1 141 ? -11.352 1.28 13.266 1 97.5 141 HIS B O 1
ATOM 2297 N N . PHE B 1 142 ? -9.492 2.42 13.719 1 98.56 142 PHE B N 1
ATOM 2298 C CA . PHE B 1 142 ? -8.68 1.533 12.891 1 98.56 142 PHE B CA 1
ATOM 2299 C C . PHE B 1 142 ? -8.297 0.274 13.664 1 98.56 142 PHE B C 1
ATOM 2301 O O . PHE B 1 142 ? -8.203 0.297 14.891 1 98.56 142 PHE B O 1
ATOM 2308 N N . GLN B 1 143 ? -8.102 -0.795 12.891 1 97.44 143 GLN B N 1
ATOM 2309 C CA . GLN B 1 143 ? -7.625 -2.053 13.453 1 97.44 143 GLN B CA 1
ATOM 2310 C C . GLN B 1 143 ? -6.395 -2.557 12.711 1 97.44 143 GLN B C 1
ATOM 2312 O O . GLN B 1 143 ? -6.273 -2.369 11.5 1 97.44 143 GLN B O 1
ATOM 2317 N N . ILE B 1 144 ? -5.504 -3.197 13.453 1 96.62 144 ILE B N 1
ATOM 2318 C CA . ILE B 1 144 ? -4.375 -3.857 12.805 1 96.62 144 ILE B CA 1
ATOM 2319 C C . ILE B 1 144 ? -4.852 -5.129 12.109 1 96.62 144 ILE B C 1
ATOM 2321 O O . ILE B 1 144 ? -5.301 -6.074 12.766 1 96.62 144 ILE B O 1
ATOM 2325 N N . SER B 1 145 ? -4.73 -5.086 10.781 1 96.81 145 SER B N 1
ATOM 2326 C CA . SER B 1 145 ? -5.277 -6.211 10.031 1 96.81 145 SER B CA 1
ATOM 2327 C C . SER B 1 145 ? -4.172 -7.031 9.375 1 96.81 145 SER B C 1
ATOM 2329 O O . SER B 1 145 ? -4.406 -8.156 8.93 1 96.81 145 SER B O 1
ATOM 2331 N N . ALA B 1 146 ? -3.014 -6.531 9.305 1 97.88 146 ALA B N 1
ATOM 2332 C CA . ALA B 1 146 ? -1.905 -7.219 8.648 1 97.88 146 ALA B CA 1
ATOM 2333 C C . ALA B 1 146 ? -0.561 -6.719 9.172 1 97.88 146 ALA B C 1
ATOM 2335 O O . ALA B 1 146 ? -0.491 -5.672 9.82 1 97.88 146 ALA B O 1
ATOM 2336 N N . HIS B 1 147 ? 0.465 -7.512 8.992 1 97.12 147 HIS B N 1
ATOM 2337 C CA . HIS B 1 147 ? 1.846 -7.055 9.086 1 97.12 147 HIS B CA 1
ATOM 2338 C C . HIS B 1 147 ? 2.35 -6.531 7.746 1 97.12 147 HIS B C 1
ATOM 2340 O O . HIS B 1 147 ? 2.068 -7.125 6.703 1 97.12 147 HIS B O 1
ATOM 2346 N N . HIS B 1 148 ? 2.992 -5.453 7.816 1 98.06 148 HIS B N 1
ATOM 2347 C CA . HIS B 1 148 ? 3.676 -4.965 6.625 1 98.06 148 HIS B CA 1
ATOM 2348 C C . HIS B 1 148 ? 5.105 -5.484 6.559 1 98.06 148 HIS B C 1
ATOM 2350 O O . HIS B 1 148 ? 5.891 -5.277 7.488 1 98.06 148 HIS B O 1
ATOM 2356 N N . PHE B 1 149 ? 5.441 -6.191 5.473 1 98.44 149 PHE B N 1
ATOM 2357 C CA . PHE B 1 149 ? 6.762 -6.77 5.254 1 98.44 149 PHE B CA 1
ATOM 2358 C C . PHE B 1 149 ? 7.559 -5.938 4.254 1 98.44 149 PHE B C 1
ATOM 2360 O O . PHE B 1 149 ? 6.992 -5.398 3.299 1 98.44 149 PHE B O 1
ATOM 2367 N N . GLU B 1 150 ? 8.82 -5.828 4.5 1 98.38 150 GLU B N 1
ATOM 2368 C CA . GLU B 1 150 ? 9.727 -5.105 3.607 1 98.38 150 GLU B CA 1
ATOM 2369 C C . GLU B 1 150 ? 11 -5.906 3.35 1 98.38 150 GLU B C 1
ATOM 2371 O O . GLU B 1 150 ? 11.531 -6.547 4.258 1 98.38 150 GLU B O 1
ATOM 2376 N N . HIS B 1 151 ? 11.477 -5.988 2.143 1 98.62 151 HIS B N 1
ATOM 2377 C CA . HIS B 1 151 ? 12.789 -6.457 1.702 1 98.62 151 HIS B CA 1
ATOM 2378 C C . HIS B 1 151 ? 13.594 -5.328 1.075 1 98.62 151 HIS B C 1
ATOM 2380 O O . HIS B 1 151 ? 13.414 -5.008 -0.101 1 98.62 151 HIS B O 1
ATOM 2386 N N . PRO B 1 152 ? 14.547 -4.684 1.876 1 97.12 152 PRO B N 1
ATOM 2387 C CA . PRO B 1 152 ? 15.352 -3.602 1.307 1 97.12 152 PRO B CA 1
ATOM 2388 C C . PRO B 1 152 ? 16.312 -4.086 0.222 1 97.12 152 PRO B C 1
ATOM 2390 O O . PRO B 1 152 ? 16.812 -5.211 0.298 1 97.12 152 PRO B O 1
ATOM 2393 N N . ILE B 1 153 ? 16.547 -3.293 -0.764 1 96.38 153 ILE B N 1
ATOM 2394 C CA . ILE B 1 153 ? 17.5 -3.588 -1.834 1 96.38 153 ILE B CA 1
ATOM 2395 C C . ILE B 1 153 ? 18.656 -2.605 -1.774 1 96.38 153 ILE B C 1
ATOM 2397 O O . ILE B 1 153 ? 18.469 -1.402 -1.593 1 96.38 153 ILE B O 1
#

InterPro domains:
  IPR000182 GNAT domain [PF00583] (33-142)
  IPR000182 GNAT domain [PS51186] (10-153)
  IPR016181 Acyl-CoA N-acyltransferase [SSF55729] (33-148)

Sequence (306 aa):
MGVTTVDPVADIHEIQVGQTELASAAMLALRPRWETRQAVVELIDTRLRPGGYRLVGLFESEAGEAASVVGFRPAWSSAWGQHLYVDDVSTLPESRGHGYADLLIQWVVEEARRLNCEGVHLDSGVGPTRSAAHRLYMRNHFQISAHHFEHPIMGVTTVDPVADIHEIQVGQTELASAAMLALRPRWETRQAVVELIDTRLRPGGYRLVGLFESEAGEAASVVGFRPAWSSAWGQHLYVDDVSTLPESRGHGYADLLIQWVVEEARRLNCEGVHLDSGVGPTRSAAHRLYMRNHFQISAHHFEHPI

Foldseek 3Di:
DPPPVPVQPWDKDWQDQVRQLLCQQQVCVVVVVLVDSVSSSCCCVPP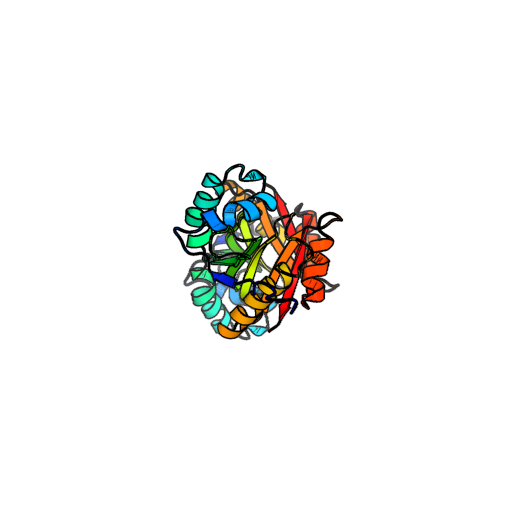VVVQAKTKMATDSDPPHRGQKMWIWGWDADPVFGTEIETEDTGGDPVSPPPCRSVVRVVVRQVVCVVVVGSYYDYDFDDDDVCVVVVVSCVVSPDDDDDDDDDDDD/DPPCPPQQPWDKDWQDQVRQLLCQQQVCVVVVVLVDSVSSSCCCVPPVVVVAKTKMATDSDPPHRGQKMWIWGWDADPVFGTEIETEDTGGDPVSPPPCRSVVRVVVRQVVCVVVVGSYYYYDFDDDDVCVVVVVSCVVSPDDDDDDDDDDDD